Protein AF-A0AAD3D4L4-F1 (afdb_monomer_lite)

InterPro domains:
  IPR024630 Stc1 domain [PF12898] (110-183)
  IPR036280 Multiheme cytochrome superfamily [SSF48695] (35-185)

Foldseek 3Di:
DDDPDQDWDQQQPVRDTDGPVQFDPVLVVVCVVDVDDHGHGPVRVVVVCVVPVPPQPFDQQQPPRDTDGPVQFDPVQVVVCVPDVDHTHGPVRVPPDPPDDPDDPQDWDAAPPPRDIGGPVQFDPVQVVVCVPPVDHGHGPVVVVVLVPDQWDAAQVPRDIDGPVQFDPVQSPDPHHHGPVVVVVVVVVVPPDPVVVPDDPDDDDPDDDDDDDDDDDDDDDDDDDDDDPPPDDDDDDPDPDDDDDDDPDDDDDDDDDDDDDDD

Structure (mmCIF, N/CA/C/O backbone):
data_AF-A0AAD3D4L4-F1
#
_entry.id   AF-A0AAD3D4L4-F1
#
loop_
_atom_site.group_PDB
_atom_site.id
_atom_site.type_symbol
_atom_site.label_atom_id
_atom_site.label_alt_id
_atom_site.label_comp_id
_atom_site.label_asym_id
_atom_site.label_entity_id
_atom_site.label_seq_id
_atom_site.pdbx_PDB_ins_code
_atom_site.Cartn_x
_atom_site.Cartn_y
_atom_site.Cartn_z
_atom_site.occupancy
_atom_site.B_iso_or_equiv
_atom_site.auth_seq_id
_atom_site.auth_comp_id
_atom_site.auth_asym_id
_atom_site.auth_atom_id
_atom_site.pdbx_PDB_model_num
ATOM 1 N N . MET A 1 1 ? 2.675 -23.441 -64.777 1.00 56.84 1 MET A N 1
ATOM 2 C CA . MET A 1 1 ? 2.471 -22.741 -63.488 1.00 56.84 1 MET A CA 1
ATOM 3 C C . MET A 1 1 ? 3.222 -21.415 -63.526 1.00 56.84 1 MET A C 1
ATOM 5 O O . MET A 1 1 ? 4.446 -21.418 -63.475 1.00 56.84 1 MET A O 1
ATOM 9 N N . SER A 1 2 ? 2.519 -20.296 -63.699 1.00 59.28 2 SER A N 1
ATOM 10 C CA . SER A 1 2 ? 3.139 -18.967 -63.805 1.00 59.28 2 SER A CA 1
ATOM 11 C C . SER A 1 2 ? 3.513 -18.452 -62.414 1.00 59.28 2 SER A C 1
ATOM 13 O O . SER A 1 2 ? 2.640 -18.232 -61.578 1.00 59.28 2 SER A O 1
ATOM 15 N N . LYS A 1 3 ? 4.814 -18.288 -62.142 1.00 65.56 3 LYS A N 1
ATOM 16 C CA . LYS A 1 3 ? 5.306 -17.698 -60.888 1.00 65.56 3 LYS A CA 1
ATOM 17 C C . LYS A 1 3 ? 4.889 -16.227 -60.848 1.00 65.56 3 LYS A C 1
ATOM 19 O O . LYS A 1 3 ? 5.357 -15.434 -61.662 1.00 65.56 3 LYS A O 1
ATOM 24 N N . ALA A 1 4 ? 4.003 -15.872 -59.920 1.00 72.62 4 ALA A N 1
ATOM 25 C CA . ALA A 1 4 ? 3.625 -14.486 -59.679 1.00 72.62 4 ALA A CA 1
ATOM 26 C C . ALA A 1 4 ? 4.883 -13.674 -59.335 1.00 72.62 4 ALA A C 1
ATOM 28 O O . ALA A 1 4 ? 5.558 -13.943 -58.342 1.00 72.62 4 ALA A O 1
ATOM 29 N N . GLN A 1 5 ? 5.224 -12.699 -60.177 1.00 70.88 5 GLN A N 1
ATOM 30 C CA . GLN A 1 5 ? 6.334 -11.794 -59.909 1.00 70.88 5 GLN A CA 1
ATOM 31 C C . GLN A 1 5 ? 5.950 -10.877 -58.742 1.00 70.88 5 GLN A C 1
ATOM 33 O O . GLN A 1 5 ? 5.070 -10.020 -58.849 1.00 70.88 5 GLN A O 1
ATOM 38 N N . SER A 1 6 ? 6.596 -11.073 -57.596 1.00 80.69 6 SER A N 1
ATOM 39 C CA . SER A 1 6 ? 6.424 -10.221 -56.422 1.00 80.69 6 SER A CA 1
ATOM 40 C C . SER A 1 6 ? 6.863 -8.790 -56.742 1.00 80.69 6 SER A C 1
ATOM 42 O O . SER A 1 6 ? 8.030 -8.550 -57.045 1.00 80.69 6 SER A O 1
ATOM 44 N N . LYS A 1 7 ? 5.932 -7.829 -56.656 1.00 87.44 7 LYS A N 1
ATOM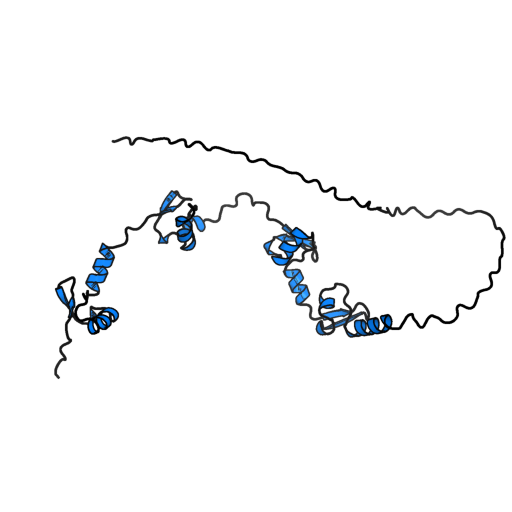 45 C CA . LYS A 1 7 ? 6.209 -6.391 -56.840 1.00 87.44 7 LYS A CA 1
ATOM 46 C C . LYS A 1 7 ? 7.347 -5.941 -55.907 1.00 87.44 7 LYS A C 1
ATOM 48 O O . LYS A 1 7 ? 7.209 -6.085 -54.689 1.00 87.44 7 LYS A O 1
ATOM 53 N N . LYS A 1 8 ? 8.426 -5.396 -56.478 1.00 94.12 8 LYS A N 1
ATOM 54 C CA . LYS A 1 8 ? 9.562 -4.793 -55.757 1.00 94.12 8 LYS A CA 1
ATOM 55 C C . LYS A 1 8 ? 9.285 -3.318 -55.436 1.00 94.12 8 LYS A C 1
ATOM 57 O O . LYS A 1 8 ? 8.442 -2.701 -56.084 1.00 94.12 8 LYS A O 1
ATOM 62 N N . ILE A 1 9 ? 9.950 -2.791 -54.410 1.00 93.25 9 ILE A N 1
ATOM 63 C CA . ILE A 1 9 ? 9.859 -1.394 -53.961 1.00 93.25 9 ILE A CA 1
ATOM 64 C C . ILE A 1 9 ? 11.282 -0.865 -53.755 1.00 93.25 9 ILE A C 1
ATOM 66 O O . ILE A 1 9 ? 12.086 -1.521 -53.090 1.00 93.25 9 ILE A O 1
ATOM 70 N N . THR A 1 10 ? 11.583 0.315 -54.294 1.00 94.94 10 THR A N 1
ATOM 71 C CA . THR A 1 10 ? 12.889 0.969 -54.153 1.00 94.94 10 THR A CA 1
ATOM 72 C C . THR A 1 10 ? 13.018 1.622 -52.776 1.00 94.94 10 THR A C 1
ATOM 74 O O . THR A 1 10 ? 12.173 2.418 -52.369 1.00 94.94 10 THR A O 1
ATOM 77 N N . CYS A 1 11 ? 14.070 1.278 -52.032 1.00 95.75 11 CYS A N 1
ATOM 78 C CA . CYS A 1 11 ? 14.389 1.922 -50.757 1.00 95.75 11 CYS A CA 1
ATOM 79 C C . CYS A 1 11 ? 14.943 3.336 -50.994 1.00 95.75 11 CYS A C 1
ATOM 81 O O . CYS A 1 11 ? 15.913 3.486 -51.729 1.00 95.75 11 CYS A O 1
ATOM 83 N N . SER A 1 12 ? 14.410 4.357 -50.319 1.00 94.94 12 SER A N 1
ATOM 84 C CA . SER A 1 12 ? 14.862 5.747 -50.485 1.00 94.94 12 SER A CA 1
ATOM 85 C C . SER A 1 12 ? 16.268 6.018 -49.940 1.00 94.94 12 SER A C 1
ATOM 87 O O . SER A 1 12 ? 16.918 6.951 -50.393 1.00 94.94 12 SER A O 1
ATOM 89 N N . LEU A 1 13 ? 16.755 5.214 -48.984 1.00 94.62 13 LEU A N 1
ATOM 90 C CA . LEU A 1 13 ? 18.071 5.430 -48.374 1.00 94.62 13 LEU A CA 1
ATOM 91 C C . LEU A 1 13 ? 19.205 4.774 -49.168 1.00 94.62 13 LEU A C 1
ATOM 93 O O . LEU A 1 13 ? 20.197 5.423 -49.469 1.00 94.62 13 LEU A O 1
ATOM 97 N N . CYS A 1 14 ? 19.073 3.487 -49.498 1.00 95.62 14 CYS A N 1
ATOM 98 C CA . CYS A 1 14 ? 20.111 2.750 -50.225 1.00 95.62 14 CYS A CA 1
ATOM 99 C C . CYS A 1 14 ? 19.849 2.630 -51.729 1.00 95.62 14 CYS A C 1
ATOM 101 O O . CYS A 1 14 ? 20.633 1.984 -52.412 1.00 95.62 14 CYS A O 1
ATOM 103 N N . GLN A 1 15 ? 18.745 3.196 -52.230 1.00 95.19 15 GLN A N 1
ATOM 104 C CA . GLN A 1 15 ? 18.373 3.235 -53.652 1.00 95.19 15 GLN A CA 1
ATOM 105 C C . GLN A 1 15 ? 18.320 1.858 -54.341 1.00 95.19 15 GLN A C 1
ATOM 107 O O . GLN A 1 15 ? 18.455 1.754 -55.555 1.00 95.19 15 GLN A O 1
ATOM 112 N N . THR A 1 16 ? 18.102 0.779 -53.579 1.00 96.19 16 THR A N 1
ATOM 113 C CA . THR A 1 16 ? 17.994 -0.587 -54.117 1.00 96.19 16 THR A CA 1
ATOM 114 C C . THR A 1 16 ? 16.557 -1.095 -54.091 1.00 96.19 16 THR A C 1
ATOM 116 O O . THR A 1 16 ? 15.807 -0.837 -53.144 1.00 96.19 16 THR A O 1
ATOM 119 N N . ASP A 1 17 ? 16.186 -1.858 -55.121 1.00 95.62 17 ASP A N 1
ATOM 120 C CA . ASP A 1 17 ? 14.894 -2.537 -55.205 1.00 95.62 17 ASP A CA 1
ATOM 121 C C . ASP A 1 17 ? 14.851 -3.748 -54.280 1.00 95.62 17 ASP A C 1
ATOM 123 O O . ASP A 1 17 ? 15.592 -4.722 -54.445 1.00 95.62 17 ASP A O 1
ATOM 127 N N . LYS A 1 18 ? 13.935 -3.706 -53.317 1.00 95.56 18 LYS A N 1
ATOM 128 C CA . LYS A 1 18 ? 13.767 -4.745 -52.305 1.00 95.56 18 LYS A CA 1
ATOM 129 C C . LYS A 1 18 ? 12.372 -5.369 -52.378 1.00 95.56 18 LYS A C 1
ATOM 131 O O . LYS A 1 18 ? 11.413 -4.720 -52.815 1.00 95.56 18 LYS A O 1
ATOM 136 N N . PRO A 1 19 ? 12.221 -6.648 -51.994 1.00 95.75 19 PRO A N 1
ATOM 137 C CA . PRO A 1 19 ? 10.904 -7.254 -51.852 1.00 95.75 19 PRO A CA 1
ATOM 138 C C . PRO A 1 19 ? 10.112 -6.568 -50.731 1.00 95.75 19 PRO A C 1
ATOM 140 O O . PRO A 1 19 ? 10.675 -6.006 -49.796 1.00 95.75 19 PRO A O 1
ATOM 143 N N . LYS A 1 20 ? 8.777 -6.657 -50.783 1.00 94.25 20 LYS A N 1
ATOM 144 C CA . LYS A 1 20 ? 7.889 -6.092 -49.747 1.00 94.25 20 LYS A CA 1
ATOM 145 C C . LYS A 1 20 ? 8.178 -6.606 -48.331 1.00 94.25 20 LYS A C 1
ATOM 147 O O . LYS A 1 20 ? 7.839 -5.919 -47.378 1.00 94.25 20 LYS A O 1
ATOM 152 N N . SER A 1 21 ? 8.773 -7.790 -48.196 1.00 95.12 21 SER A N 1
ATOM 153 C CA . SER A 1 21 ? 9.195 -8.363 -46.912 1.00 95.12 21 SER A CA 1
ATOM 154 C C . SER A 1 21 ? 10.256 -7.531 -46.194 1.00 95.12 21 SER A C 1
ATOM 156 O O . SER A 1 21 ? 10.338 -7.595 -44.974 1.00 95.12 21 SER A O 1
ATOM 158 N N . ASP A 1 22 ? 11.026 -6.725 -46.927 1.00 96.31 22 ASP A N 1
ATOM 159 C CA . ASP A 1 22 ? 12.138 -5.942 -46.377 1.00 96.31 22 ASP A CA 1
ATOM 160 C C . ASP A 1 22 ? 11.679 -4.581 -45.830 1.00 96.31 22 ASP A C 1
ATOM 162 O O . ASP A 1 22 ? 12.498 -3.742 -45.452 1.00 96.31 22 ASP A O 1
ATOM 166 N N . PHE A 1 23 ? 10.369 -4.339 -45.794 1.00 95.31 23 PHE A N 1
ATOM 167 C CA . PHE A 1 23 ? 9.756 -3.111 -45.306 1.00 95.31 23 PHE A CA 1
ATOM 168 C C . PHE A 1 23 ? 8.731 -3.438 -44.227 1.00 95.31 23 PHE A C 1
ATOM 170 O O . PHE A 1 23 ? 8.002 -4.429 -44.310 1.00 95.31 23 PHE A O 1
ATOM 177 N N . SER A 1 24 ? 8.614 -2.573 -43.219 1.00 95.38 24 SER A N 1
ATOM 178 C CA . SER A 1 24 ? 7.593 -2.778 -42.193 1.00 95.38 24 SER A CA 1
ATOM 179 C C . SER A 1 24 ? 6.187 -2.600 -42.780 1.00 95.38 24 SER A C 1
ATOM 181 O O . SER A 1 24 ? 5.936 -1.723 -43.613 1.00 95.38 24 SER A O 1
ATOM 183 N N . LYS A 1 25 ? 5.222 -3.391 -42.295 1.00 94.25 25 LYS A N 1
ATOM 184 C CA . LYS A 1 25 ? 3.812 -3.286 -42.715 1.00 94.25 25 LYS A CA 1
ATOM 185 C C . LYS A 1 25 ? 3.258 -1.863 -42.544 1.00 94.25 25 LYS A C 1
ATOM 187 O O . LYS A 1 25 ? 2.485 -1.413 -43.383 1.00 94.25 25 LYS A O 1
ATOM 192 N N . ALA A 1 26 ? 3.696 -1.150 -41.502 1.00 92.88 26 ALA A N 1
ATOM 193 C CA . ALA A 1 26 ? 3.311 0.235 -41.227 1.00 92.88 26 ALA A CA 1
ATOM 194 C C . ALA A 1 26 ? 3.847 1.236 -42.267 1.00 92.88 26 ALA A C 1
ATOM 196 O O . ALA A 1 26 ? 3.177 2.215 -42.582 1.00 92.88 26 ALA A O 1
ATOM 197 N N . GLN A 1 27 ? 5.041 1.008 -42.821 1.00 91.81 27 GLN A N 1
ATOM 198 C CA . GLN A 1 27 ? 5.556 1.830 -43.920 1.00 91.81 27 GLN A CA 1
ATOM 199 C C . GLN A 1 27 ? 4.806 1.552 -45.224 1.00 91.81 27 GLN A C 1
ATOM 201 O O . GLN A 1 27 ? 4.466 2.482 -45.950 1.00 91.81 27 GLN A O 1
ATOM 206 N N . LEU A 1 28 ? 4.501 0.278 -45.491 1.00 92.56 28 LEU A N 1
ATOM 207 C CA . LEU A 1 28 ? 3.763 -0.138 -46.685 1.00 92.56 28 LEU A CA 1
ATOM 208 C C . LEU A 1 28 ? 2.303 0.332 -46.691 1.00 92.56 28 LEU A C 1
ATOM 210 O O . LEU A 1 28 ? 1.732 0.518 -47.763 1.00 92.56 28 LEU A O 1
ATOM 214 N N . SER A 1 29 ? 1.674 0.484 -45.521 1.00 89.88 29 SER A N 1
ATOM 215 C CA . SER A 1 29 ? 0.324 1.046 -45.426 1.00 89.88 29 SER A CA 1
ATOM 216 C C . SER A 1 29 ? 0.330 2.556 -45.661 1.00 89.88 29 SER A C 1
ATOM 218 O O . SER A 1 29 ? -0.508 3.056 -46.407 1.00 89.88 29 SER A O 1
ATOM 220 N N . LYS A 1 30 ? 1.311 3.274 -45.098 1.00 87.50 30 LYS A N 1
ATOM 221 C CA . LYS A 1 30 ? 1.454 4.729 -45.264 1.00 87.50 30 LYS A CA 1
ATOM 222 C C . LYS A 1 30 ? 1.775 5.136 -46.702 1.00 87.50 30 LYS A C 1
ATOM 224 O O . LYS A 1 30 ? 1.203 6.104 -47.195 1.00 87.50 30 LYS A O 1
ATOM 229 N N . SER A 1 31 ? 2.608 4.370 -47.404 1.00 85.88 31 SER A N 1
ATOM 230 C CA . SER A 1 31 ? 2.989 4.693 -48.784 1.00 85.88 31 SER A CA 1
ATOM 231 C C . SER A 1 31 ? 1.865 4.575 -49.809 1.00 85.88 31 SER A C 1
ATOM 233 O O . SER A 1 31 ? 1.962 5.153 -50.884 1.00 85.88 31 SER A O 1
ATOM 235 N N . ARG A 1 32 ? 0.781 3.856 -49.494 1.00 81.62 32 ARG A N 1
ATOM 236 C CA . ARG A 1 32 ? -0.413 3.812 -50.354 1.00 81.62 32 ARG A CA 1
ATOM 237 C C . ARG A 1 32 ? -1.270 5.070 -50.256 1.00 81.62 32 ARG A C 1
ATOM 239 O O . ARG A 1 32 ? -2.041 5.326 -51.168 1.00 81.62 32 ARG A O 1
ATOM 246 N N . SER A 1 33 ? -1.169 5.801 -49.147 1.00 79.62 33 SER A N 1
ATOM 247 C CA . SER A 1 33 ? -2.008 6.970 -48.864 1.00 79.62 33 SER A CA 1
ATOM 248 C C . SER A 1 33 ? -1.365 8.281 -49.328 1.00 79.62 33 SER A C 1
ATOM 250 O O . SER A 1 33 ? -2.049 9.275 -49.544 1.00 79.62 33 SER A O 1
ATOM 252 N N . GLN A 1 34 ? -0.037 8.305 -49.477 1.00 72.81 34 GLN A N 1
ATOM 253 C CA . GLN A 1 34 ? 0.722 9.514 -49.788 1.00 72.81 34 GLN A CA 1
ATOM 254 C C . GLN A 1 34 ? 1.679 9.237 -50.951 1.00 72.81 34 GLN A C 1
ATOM 256 O O . GLN A 1 34 ? 2.610 8.447 -50.812 1.00 72.81 34 GLN A O 1
ATOM 261 N N . ASN A 1 35 ? 1.465 9.919 -52.083 1.00 66.06 35 ASN A N 1
ATOM 262 C CA . ASN A 1 35 ? 2.165 9.713 -53.363 1.00 66.06 35 ASN A CA 1
ATOM 263 C C . ASN A 1 35 ? 3.681 9.996 -53.347 1.00 66.06 35 ASN A C 1
ATOM 265 O O . ASN A 1 35 ? 4.303 9.959 -54.403 1.00 66.06 35 ASN A O 1
ATOM 269 N N . ASN A 1 36 ? 4.289 10.316 -52.199 1.00 58.81 36 ASN A N 1
ATOM 270 C CA . ASN A 1 36 ? 5.687 10.748 -52.168 1.00 58.81 36 ASN A CA 1
ATOM 271 C C . ASN A 1 36 ? 6.400 10.531 -50.821 1.00 58.81 36 ASN A C 1
ATOM 273 O O . ASN A 1 36 ? 7.201 11.359 -50.396 1.00 58.81 36 ASN A O 1
ATOM 277 N N . HIS A 1 37 ? 6.087 9.452 -50.096 1.00 71.25 37 HIS A N 1
ATOM 278 C CA . HIS A 1 37 ? 6.759 9.196 -48.820 1.00 71.25 37 HIS A CA 1
ATOM 279 C C . HIS A 1 37 ? 8.058 8.409 -49.015 1.00 71.25 37 HIS A C 1
ATOM 281 O O . HIS A 1 37 ? 8.056 7.327 -49.599 1.00 71.25 37 HIS A O 1
ATOM 287 N N . GLU A 1 38 ? 9.157 8.918 -48.458 1.00 87.19 38 GLU A N 1
ATOM 288 C CA . GLU A 1 38 ? 10.428 8.200 -48.365 1.00 87.19 38 GLU A CA 1
ATOM 289 C C . GLU A 1 38 ? 10.248 6.887 -47.583 1.00 87.19 38 GLU A C 1
ATOM 291 O O . GLU A 1 38 ? 10.062 6.889 -46.361 1.00 87.19 38 GLU A O 1
ATOM 296 N N . ILE A 1 39 ? 10.293 5.748 -48.279 1.00 93.56 39 ILE A N 1
ATOM 297 C CA . ILE A 1 39 ? 10.252 4.422 -47.657 1.00 93.56 39 ILE A CA 1
ATOM 298 C C . ILE A 1 39 ? 11.677 3.884 -47.537 1.00 93.56 39 ILE A C 1
ATOM 300 O O . ILE A 1 39 ? 12.348 3.629 -48.533 1.00 93.56 39 ILE A O 1
ATOM 304 N N . LYS A 1 40 ? 12.113 3.621 -46.307 1.00 95.50 40 LYS A N 1
ATOM 305 C CA . LYS A 1 40 ? 13.419 3.018 -46.002 1.00 95.50 40 LYS A CA 1
ATOM 306 C C . LYS A 1 40 ? 13.238 1.530 -45.694 1.00 95.50 40 LYS A C 1
ATOM 308 O O . LYS A 1 40 ? 12.297 1.182 -44.982 1.00 95.50 40 LYS A O 1
ATOM 313 N N . CYS A 1 41 ? 14.103 0.655 -46.206 1.00 96.25 41 CYS A N 1
ATOM 314 C CA . CYS A 1 41 ? 14.064 -0.771 -45.867 1.00 96.25 41 CYS A CA 1
ATOM 315 C C . CYS A 1 41 ? 14.503 -1.001 -44.413 1.00 96.25 41 CYS A C 1
ATOM 317 O O . CYS A 1 41 ? 15.219 -0.183 -43.833 1.00 96.25 41 CYS A O 1
ATOM 319 N N . MET A 1 42 ? 14.088 -2.121 -43.820 1.00 95.62 42 MET A N 1
ATOM 320 C CA . MET A 1 42 ? 14.366 -2.440 -42.418 1.00 95.62 42 MET A CA 1
ATOM 321 C C . MET A 1 42 ? 15.864 -2.472 -42.111 1.00 95.62 42 MET A C 1
ATOM 323 O O . MET A 1 42 ? 16.268 -1.932 -41.091 1.00 95.62 42 MET A O 1
ATOM 327 N N . ALA A 1 43 ? 16.692 -3.006 -43.017 1.00 95.31 43 ALA A N 1
ATOM 328 C CA . ALA A 1 43 ? 18.148 -3.007 -42.852 1.00 95.31 43 ALA A CA 1
ATOM 329 C C . ALA A 1 43 ? 18.719 -1.581 -42.745 1.00 95.31 43 ALA A C 1
ATOM 331 O O . ALA A 1 43 ? 19.507 -1.284 -41.854 1.00 95.31 43 ALA A O 1
ATOM 332 N N . CYS A 1 44 ? 18.263 -0.666 -43.604 1.00 94.31 44 CYS A N 1
ATOM 333 C CA . CYS A 1 44 ? 18.648 0.741 -43.543 1.00 94.31 44 CYS A CA 1
ATOM 334 C C . CYS A 1 44 ? 18.190 1.422 -42.247 1.00 94.31 44 CYS A C 1
ATOM 336 O O . CYS A 1 44 ? 18.933 2.228 -41.698 1.00 94.31 44 CYS A O 1
ATOM 338 N N . ILE A 1 45 ? 16.992 1.104 -41.748 1.00 91.12 45 ILE A N 1
ATOM 339 C CA . ILE A 1 45 ? 16.492 1.645 -40.475 1.00 91.12 45 ILE A CA 1
ATOM 340 C C . ILE A 1 45 ? 17.335 1.141 -39.304 1.00 91.12 45 ILE A C 1
ATOM 342 O O . ILE A 1 45 ? 17.710 1.948 -38.460 1.00 91.12 45 ILE A O 1
ATOM 346 N N . SER A 1 46 ? 17.661 -0.154 -39.267 1.00 88.50 46 SER A N 1
ATOM 347 C CA . SER A 1 46 ? 18.521 -0.730 -38.229 1.00 88.50 46 SER A CA 1
ATOM 348 C C . SER A 1 46 ? 19.905 -0.084 -38.233 1.00 88.50 46 SER A C 1
ATOM 350 O O . SER A 1 46 ? 20.348 0.401 -37.198 1.00 88.50 46 SER A O 1
ATOM 352 N N . ASN A 1 47 ? 20.528 0.054 -39.408 1.00 86.25 47 ASN A N 1
ATOM 353 C CA . ASN A 1 47 ? 21.835 0.701 -39.527 1.00 86.25 47 ASN A CA 1
ATOM 354 C C . ASN A 1 47 ? 21.784 2.174 -39.085 1.00 86.25 47 ASN A C 1
ATOM 356 O O . ASN A 1 47 ? 22.685 2.644 -38.398 1.00 86.25 47 ASN A O 1
ATOM 360 N N . MET A 1 48 ? 20.711 2.903 -39.423 1.00 82.81 48 MET A N 1
ATOM 361 C CA . MET A 1 48 ? 20.524 4.281 -38.951 1.00 82.81 48 MET A 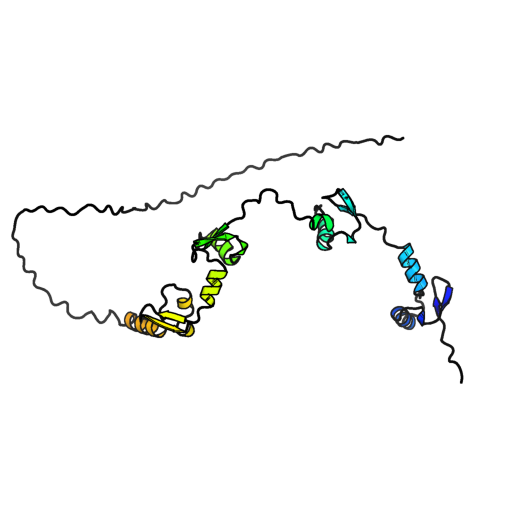CA 1
ATOM 362 C C . MET A 1 48 ? 20.278 4.367 -37.440 1.00 82.81 48 MET A C 1
ATOM 364 O O . MET A 1 48 ? 20.654 5.367 -36.826 1.00 82.81 48 MET A O 1
ATOM 368 N N . ALA A 1 49 ? 19.628 3.367 -36.843 1.00 77.56 49 ALA A N 1
ATOM 369 C CA . ALA A 1 49 ? 19.407 3.295 -35.402 1.00 77.56 49 ALA A CA 1
ATOM 370 C C . ALA A 1 49 ? 20.709 3.006 -34.640 1.00 77.56 49 ALA A C 1
ATOM 372 O O . ALA A 1 49 ? 20.884 3.507 -33.533 1.00 77.56 49 ALA A O 1
ATOM 373 N N . GLU A 1 50 ? 21.636 2.263 -35.245 1.00 70.56 50 GLU A N 1
ATOM 374 C CA . GLU A 1 50 ? 22.970 2.009 -34.693 1.00 70.56 50 GLU A CA 1
ATOM 375 C C . GLU A 1 50 ? 23.878 3.242 -34.799 1.00 70.56 50 GLU A C 1
ATOM 377 O O . GLU A 1 50 ? 24.537 3.601 -33.826 1.00 70.56 50 GLU A O 1
ATOM 382 N N . THR A 1 51 ? 23.860 3.962 -35.927 1.00 62.62 51 THR A N 1
ATOM 383 C CA . THR A 1 51 ? 24.663 5.190 -36.093 1.00 62.62 51 THR A CA 1
ATOM 384 C C . THR A 1 51 ? 24.118 6.382 -35.307 1.00 62.62 51 THR A C 1
ATOM 386 O O . THR A 1 51 ? 24.876 7.275 -34.947 1.00 62.62 51 THR A O 1
ATOM 389 N N . ASN A 1 52 ? 22.811 6.401 -35.025 1.00 59.25 52 ASN A N 1
ATOM 390 C CA . ASN A 1 52 ? 22.176 7.373 -34.131 1.00 59.25 52 ASN A CA 1
ATOM 391 C C . ASN A 1 52 ? 21.882 6.762 -32.762 1.00 59.25 52 ASN A C 1
ATOM 393 O O . ASN A 1 52 ? 20.921 7.178 -32.106 1.00 59.25 52 ASN A O 1
ATOM 397 N N . ALA A 1 53 ? 22.673 5.770 -32.331 1.00 56.31 53 ALA A N 1
ATOM 398 C CA . ALA A 1 53 ? 22.613 5.316 -30.956 1.00 56.31 53 ALA A CA 1
ATOM 399 C C . ALA A 1 53 ? 22.748 6.571 -30.081 1.00 56.31 53 ALA A C 1
ATOM 401 O O . ALA A 1 53 ? 23.760 7.271 -30.187 1.00 56.31 53 ALA A O 1
ATOM 402 N N . PRO A 1 54 ? 21.713 6.930 -29.296 1.00 61.84 54 PRO A N 1
ATOM 403 C CA . PRO A 1 54 ? 21.751 8.145 -28.507 1.00 61.84 54 PRO A CA 1
ATOM 404 C C . PRO A 1 54 ? 23.009 8.059 -27.663 1.00 61.84 54 PRO A C 1
ATOM 406 O O . PRO A 1 54 ? 23.181 7.049 -26.973 1.00 61.84 54 PRO A O 1
ATOM 409 N N . ILE A 1 55 ? 23.883 9.070 -27.782 1.00 66.81 55 ILE A N 1
ATOM 410 C CA . ILE A 1 55 ? 25.105 9.208 -26.983 1.00 66.81 55 ILE A CA 1
ATOM 411 C C . ILE A 1 55 ? 24.722 8.760 -25.583 1.00 66.81 55 ILE A C 1
ATOM 413 O O . ILE A 1 55 ? 23.844 9.379 -24.971 1.00 66.81 55 ILE A O 1
ATOM 417 N N . GLN A 1 56 ? 25.241 7.603 -25.157 1.00 72.81 56 GLN A N 1
ATOM 418 C CA . GLN A 1 56 ? 24.789 6.985 -23.920 1.00 72.81 56 GLN A CA 1
ATOM 419 C C . GLN A 1 56 ? 25.114 7.981 -22.822 1.00 72.81 56 GLN A C 1
ATOM 421 O O . GLN A 1 56 ? 26.278 8.175 -22.483 1.00 72.81 56 GLN A O 1
ATOM 426 N N . THR A 1 57 ? 24.087 8.668 -22.326 1.00 81.31 57 THR A N 1
ATOM 427 C CA . THR A 1 57 ? 24.259 9.644 -21.265 1.00 81.31 57 THR A CA 1
ATOM 428 C C . THR A 1 57 ? 24.622 8.854 -20.028 1.00 81.31 57 THR A C 1
ATOM 430 O O . THR A 1 57 ? 23.789 8.162 -19.433 1.00 81.31 57 THR A O 1
ATOM 433 N N . LEU A 1 58 ? 25.914 8.879 -19.721 1.00 91.81 58 LEU A N 1
ATOM 434 C CA . LEU A 1 58 ? 26.424 8.367 -18.474 1.00 91.81 58 LEU A CA 1
ATOM 435 C C . LEU A 1 58 ? 26.002 9.330 -17.372 1.00 91.81 58 LEU A C 1
ATOM 437 O O . LEU A 1 58 ? 25.987 10.549 -17.544 1.00 91.81 58 LEU A O 1
ATOM 441 N N . ILE A 1 59 ? 25.574 8.750 -16.265 1.00 91.62 59 ILE A N 1
ATOM 442 C CA . ILE A 1 59 ? 25.076 9.467 -15.106 1.00 91.62 59 ILE A CA 1
ATOM 443 C C . ILE A 1 59 ? 25.963 9.052 -13.937 1.00 91.62 59 ILE A C 1
ATOM 445 O O . ILE A 1 59 ? 26.192 7.859 -13.743 1.00 91.62 59 ILE A O 1
ATOM 449 N N . LYS A 1 60 ? 26.468 10.017 -13.167 1.00 94.38 60 LYS A N 1
ATOM 450 C CA . LYS A 1 60 ? 27.327 9.743 -12.014 1.00 94.38 60 LYS A CA 1
ATOM 451 C C . LYS A 1 60 ? 26.489 9.308 -10.813 1.00 94.38 60 LYS A C 1
ATOM 453 O O . LYS A 1 60 ? 25.564 10.004 -10.401 1.00 94.38 60 LYS A O 1
ATOM 458 N N . CYS A 1 61 ? 26.791 8.141 -10.250 1.00 95.50 61 CYS A N 1
ATOM 459 C CA . CYS A 1 61 ? 26.184 7.663 -9.008 1.00 95.50 61 CYS A CA 1
ATOM 460 C C . CYS A 1 61 ? 26.738 8.454 -7.821 1.00 95.50 61 CYS A C 1
ATOM 462 O O . CYS A 1 61 ? 27.952 8.538 -7.668 1.00 95.50 61 CYS A O 1
ATOM 464 N N . THR A 1 62 ? 25.876 8.980 -6.952 1.00 94.69 62 THR A N 1
ATOM 465 C CA . THR A 1 62 ? 26.326 9.767 -5.790 1.00 94.69 62 THR A CA 1
ATOM 466 C C . THR A 1 62 ? 26.941 8.924 -4.679 1.00 94.69 62 THR A C 1
ATOM 468 O O . THR A 1 62 ? 27.727 9.438 -3.898 1.00 94.69 62 THR A O 1
ATOM 471 N N . GLU A 1 63 ? 26.605 7.635 -4.614 1.00 94.81 63 GLU A N 1
ATOM 472 C CA . GLU A 1 63 ? 27.118 6.725 -3.585 1.00 94.81 63 GLU A CA 1
ATOM 473 C C . GLU A 1 63 ? 28.523 6.209 -3.930 1.00 94.81 63 GLU A C 1
ATOM 475 O O . GLU A 1 63 ? 29.453 6.325 -3.144 1.00 94.81 63 GLU A O 1
ATOM 480 N N . CYS A 1 64 ? 28.699 5.641 -5.129 1.00 95.56 64 CYS A N 1
ATOM 481 C CA . CYS A 1 64 ? 29.974 5.043 -5.536 1.00 95.56 64 CYS A CA 1
ATOM 482 C C . CYS A 1 64 ? 30.836 5.949 -6.421 1.00 95.56 64 CYS A C 1
ATOM 484 O O . CYS A 1 64 ? 31.909 5.530 -6.842 1.00 95.56 64 CYS A O 1
ATOM 486 N N . ASN A 1 65 ? 30.369 7.159 -6.745 1.00 94.75 65 ASN A N 1
ATOM 487 C CA . ASN A 1 65 ? 31.053 8.133 -7.604 1.00 94.75 65 ASN A CA 1
ATOM 488 C C . ASN A 1 65 ? 31.440 7.630 -9.006 1.00 94.75 65 ASN A C 1
ATOM 490 O O . ASN A 1 65 ? 32.230 8.277 -9.690 1.00 94.75 65 ASN A O 1
ATOM 494 N N . MET A 1 66 ? 30.857 6.520 -9.461 1.00 95.56 66 MET A N 1
ATOM 495 C CA . MET A 1 66 ? 31.079 5.977 -10.800 1.00 95.56 66 MET A CA 1
ATOM 496 C C . MET A 1 66 ? 30.032 6.480 -11.792 1.00 95.56 66 MET A C 1
ATOM 498 O O . MET A 1 66 ? 28.839 6.509 -11.478 1.00 95.56 66 MET A O 1
ATOM 502 N N . ASP A 1 67 ? 30.473 6.762 -13.013 1.00 94.19 67 ASP A N 1
ATOM 503 C CA . ASP A 1 67 ? 29.604 6.963 -14.167 1.00 94.19 67 ASP A CA 1
ATOM 504 C C . ASP A 1 67 ? 28.978 5.636 -14.608 1.00 94.19 67 ASP A C 1
ATOM 506 O O . ASP A 1 67 ? 29.659 4.627 -14.817 1.00 94.19 67 ASP A O 1
ATOM 510 N N . LYS A 1 68 ? 27.650 5.616 -14.700 1.00 94.56 68 LYS A N 1
ATOM 511 C CA . LYS A 1 68 ? 26.849 4.427 -15.001 1.00 94.56 68 LYS A CA 1
ATOM 512 C C . LYS A 1 68 ? 25.851 4.714 -16.111 1.00 94.56 68 LYS A C 1
ATOM 514 O O . LYS A 1 68 ? 25.487 5.864 -16.368 1.00 94.56 68 LYS A O 1
ATOM 519 N N . LYS A 1 69 ? 25.387 3.660 -16.781 1.00 93.88 69 LYS A N 1
ATOM 520 C CA . LYS A 1 69 ? 24.378 3.802 -17.832 1.00 93.88 69 LYS A CA 1
ATOM 521 C C . LYS A 1 69 ? 23.041 4.143 -17.191 1.00 93.88 69 LYS A C 1
ATOM 523 O O . LYS A 1 69 ? 22.737 3.713 -16.084 1.00 93.88 69 LYS A O 1
ATOM 528 N N . LYS A 1 70 ? 22.176 4.842 -17.926 1.00 92.75 70 LYS A N 1
ATOM 529 C CA . LYS A 1 70 ? 20.803 5.135 -17.484 1.00 92.75 70 LYS A CA 1
ATOM 530 C C . LYS A 1 70 ? 20.017 3.876 -17.067 1.00 92.75 70 LYS A C 1
ATOM 532 O O . LYS A 1 70 ? 19.163 3.965 -16.193 1.00 92.75 70 LYS A O 1
ATOM 537 N N . SER A 1 71 ? 20.307 2.718 -17.667 1.00 92.75 71 SER A N 1
ATOM 538 C CA . SER A 1 71 ? 19.717 1.419 -17.303 1.00 92.75 71 SER A CA 1
ATOM 539 C C . SER A 1 71 ? 20.056 0.959 -15.885 1.00 92.75 71 SER A C 1
ATOM 541 O O . SER A 1 71 ? 19.308 0.172 -15.319 1.00 92.75 71 SER A O 1
ATOM 543 N N . ASP A 1 72 ? 21.146 1.462 -15.307 1.00 95.25 72 ASP A N 1
ATOM 544 C CA . ASP A 1 72 ? 21.606 1.083 -13.973 1.00 95.25 72 ASP A CA 1
ATOM 545 C C . ASP A 1 72 ? 20.864 1.852 -12.869 1.00 95.25 72 ASP A C 1
ATOM 547 O O . ASP A 1 72 ? 21.147 1.651 -11.688 1.00 95.25 72 ASP A O 1
ATOM 551 N N . TYR A 1 73 ? 19.905 2.716 -13.217 1.00 94.12 73 TYR A N 1
ATOM 552 C CA . TYR A 1 73 ? 19.105 3.511 -12.284 1.00 94.12 73 TYR A CA 1
ATOM 553 C C . TYR A 1 73 ? 17.619 3.193 -12.413 1.00 94.12 73 TYR A C 1
ATOM 555 O O . TYR A 1 73 ? 17.104 2.926 -13.502 1.00 94.12 73 TYR A O 1
ATOM 563 N N . SER A 1 74 ? 16.885 3.318 -11.306 1.00 93.50 74 SER A N 1
ATOM 564 C CA . SER A 1 74 ? 15.428 3.212 -11.358 1.00 93.50 74 SER A CA 1
ATOM 565 C C . SER A 1 74 ? 14.821 4.386 -12.138 1.00 93.50 74 SER A C 1
ATOM 567 O O . SER A 1 74 ? 15.261 5.537 -12.035 1.00 93.50 74 SER A O 1
ATOM 569 N N . LYS A 1 75 ? 13.744 4.125 -12.891 1.00 91.62 75 LYS A N 1
ATOM 570 C CA . LYS A 1 75 ? 13.022 5.173 -13.641 1.00 91.62 75 LYS A CA 1
ATOM 571 C C . LYS A 1 75 ? 12.554 6.313 -12.725 1.00 91.62 75 LYS A C 1
ATOM 573 O O . LYS A 1 75 ? 12.615 7.475 -13.122 1.00 91.62 75 LYS A O 1
ATOM 578 N N . SER A 1 76 ? 12.147 5.986 -11.496 1.00 89.88 76 SER A N 1
ATOM 579 C CA . SER A 1 76 ? 11.704 6.955 -10.488 1.00 89.88 76 SER A CA 1
ATOM 580 C C . SER A 1 76 ? 12.817 7.920 -10.066 1.00 89.88 76 SER A C 1
ATOM 582 O O . SER A 1 76 ? 12.561 9.116 -9.944 1.00 89.88 76 SER A O 1
ATOM 584 N N . GLN A 1 77 ? 14.056 7.443 -9.895 1.00 91.69 77 GLN A N 1
ATOM 585 C CA . GLN A 1 77 ? 15.204 8.306 -9.580 1.00 91.69 77 GLN A CA 1
ATOM 586 C C . GLN A 1 77 ? 15.553 9.243 -10.739 1.00 91.69 77 GLN A C 1
ATOM 588 O O . GLN A 1 77 ? 15.763 10.436 -10.530 1.00 91.69 77 GLN A O 1
ATOM 593 N N . LEU A 1 78 ? 15.543 8.725 -11.970 1.00 90.56 78 LEU A N 1
ATOM 594 C CA . LEU A 1 78 ? 15.845 9.502 -13.177 1.00 90.56 78 LEU A CA 1
ATOM 595 C C . LEU A 1 78 ? 14.813 10.601 -13.464 1.00 90.56 78 LEU A C 1
ATOM 597 O O . LEU A 1 78 ? 15.137 11.607 -14.093 1.00 90.56 78 LEU A O 1
ATOM 601 N N . GLY A 1 79 ? 13.562 10.406 -13.037 1.00 87.56 79 GLY A N 1
ATOM 602 C CA . GLY A 1 79 ? 12.526 11.435 -13.120 1.00 87.56 79 GLY A CA 1
ATOM 603 C C . GLY A 1 79 ? 12.758 12.589 -12.141 1.00 87.56 79 GLY A C 1
ATOM 604 O O . GLY A 1 79 ? 12.528 13.743 -12.496 1.00 87.56 79 GLY A O 1
ATOM 605 N N . LYS A 1 80 ? 13.243 12.283 -10.930 1.00 85.25 80 LYS A N 1
ATOM 606 C CA . LYS A 1 80 ? 13.474 13.266 -9.859 1.00 85.25 80 LYS A CA 1
ATOM 607 C C . LYS A 1 80 ? 14.765 14.066 -10.043 1.00 85.25 80 LYS A C 1
ATOM 609 O O . LYS A 1 80 ? 14.774 15.265 -9.775 1.00 85.25 80 LYS A O 1
ATOM 614 N N . SER A 1 81 ? 15.829 13.447 -10.564 1.00 81.94 81 SER A N 1
ATOM 615 C CA . SER A 1 81 ? 17.130 14.118 -10.736 1.00 81.94 81 SER A CA 1
ATOM 616 C C . SER A 1 81 ? 17.070 15.354 -11.635 1.00 81.94 81 SER A C 1
ATOM 618 O O . SER A 1 81 ? 17.822 16.298 -11.424 1.00 81.94 81 SER A O 1
ATOM 620 N N . LYS A 1 82 ? 16.143 15.386 -12.600 1.00 77.44 82 LYS A N 1
ATOM 621 C CA . LYS A 1 82 ? 15.965 16.527 -13.510 1.00 77.44 82 LYS A CA 1
ATOM 622 C C . LYS A 1 82 ? 15.374 17.775 -12.855 1.00 77.44 82 LYS A C 1
ATOM 624 O O . LYS A 1 82 ? 15.487 18.842 -13.445 1.00 77.44 82 LYS A O 1
ATOM 629 N N . LYS A 1 83 ? 14.691 17.646 -11.715 1.00 76.25 83 LYS A N 1
ATOM 630 C CA . LYS A 1 83 ? 13.921 18.752 -11.127 1.00 76.25 83 LYS A CA 1
ATOM 631 C C . LYS A 1 83 ? 14.593 19.387 -9.916 1.00 76.25 83 LYS A C 1
ATOM 633 O O . LYS A 1 83 ? 14.452 20.584 -9.727 1.00 76.25 83 LYS A O 1
ATOM 638 N N . GLU A 1 84 ? 15.299 18.605 -9.102 1.00 69.56 84 GLU A N 1
ATOM 639 C CA . GLU A 1 84 ? 15.591 19.032 -7.724 1.00 69.56 84 GLU A CA 1
ATOM 640 C C . GLU A 1 84 ? 16.996 18.640 -7.232 1.00 69.56 84 GLU A C 1
ATOM 642 O O . GLU A 1 84 ? 17.190 18.451 -6.036 1.00 69.56 84 GLU A O 1
ATOM 647 N N . GLY A 1 85 ? 17.979 18.442 -8.123 1.00 75.25 85 GLY A N 1
ATOM 648 C CA . GLY A 1 85 ? 19.3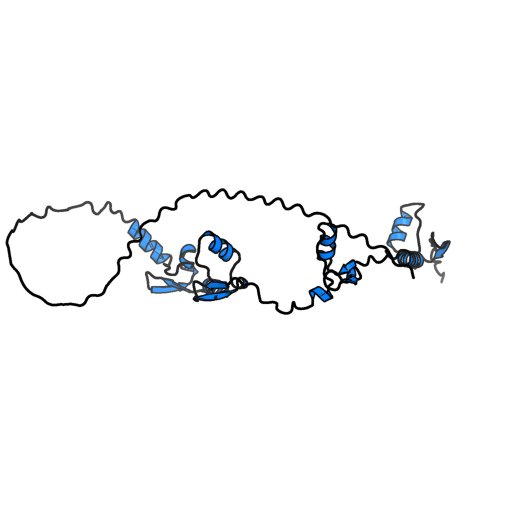70 18.161 -7.713 1.00 75.25 85 GLY A CA 1
ATOM 649 C C . GLY A 1 85 ? 19.530 16.937 -6.797 1.00 75.25 85 GLY A C 1
ATOM 650 O O . GLY A 1 85 ? 20.484 16.848 -6.029 1.00 75.25 85 GLY A O 1
ATOM 651 N N . HIS A 1 86 ? 18.569 16.009 -6.835 1.00 81.94 86 HIS A N 1
ATOM 652 C CA . HIS A 1 86 ? 18.510 14.890 -5.905 1.00 81.94 86 HIS A CA 1
ATOM 653 C C . HIS A 1 86 ? 19.686 13.937 -6.092 1.00 81.94 86 HIS A C 1
ATOM 655 O O . HIS A 1 86 ? 20.049 13.583 -7.217 1.00 81.94 86 HIS A O 1
ATOM 661 N N . GLN A 1 87 ? 20.203 13.445 -4.967 1.00 89.19 87 GLN A N 1
ATOM 662 C CA . GLN A 1 87 ? 21.194 12.381 -4.960 1.00 89.19 87 GLN A CA 1
ATOM 663 C C . GLN A 1 87 ? 20.613 11.111 -5.596 1.00 89.19 87 GLN A C 1
ATOM 665 O O . GLN A 1 87 ? 19.570 10.599 -5.180 1.00 89.19 87 GLN A O 1
ATOM 670 N N . ILE A 1 88 ? 21.287 10.605 -6.626 1.00 93.38 88 ILE A N 1
ATOM 671 C CA . ILE A 1 88 ? 20.881 9.415 -7.373 1.00 93.38 88 ILE A CA 1
ATOM 672 C C . ILE A 1 88 ? 21.880 8.284 -7.156 1.00 93.38 88 ILE A C 1
ATOM 674 O O . ILE A 1 88 ? 23.036 8.333 -7.577 1.00 93.38 88 ILE A O 1
ATOM 678 N N . LYS A 1 89 ? 21.398 7.219 -6.519 1.00 95.44 89 LYS A N 1
ATOM 679 C CA . LYS A 1 89 ? 22.154 5.988 -6.279 1.00 95.44 89 LYS A CA 1
ATOM 680 C C . LYS A 1 89 ? 21.863 4.984 -7.395 1.00 95.44 89 LYS A C 1
ATOM 682 O O . LYS A 1 89 ? 20.705 4.832 -7.781 1.00 95.44 89 LYS A O 1
ATOM 687 N N . CYS A 1 90 ? 22.882 4.305 -7.919 1.00 95.75 90 CYS A N 1
ATOM 688 C CA . CYS A 1 90 ? 22.677 3.221 -8.881 1.00 95.75 90 CYS A CA 1
ATOM 689 C C . CYS A 1 90 ? 22.020 2.012 -8.197 1.00 95.75 90 CYS A C 1
ATOM 691 O O . CYS A 1 90 ? 22.046 1.882 -6.973 1.00 95.75 90 CYS A O 1
ATOM 693 N N . SER A 1 91 ? 21.447 1.110 -8.990 1.00 94.88 91 SER A N 1
ATOM 694 C CA . SER A 1 91 ? 20.679 -0.040 -8.499 1.00 94.88 91 SER A CA 1
ATOM 695 C C . SER A 1 91 ? 21.510 -0.944 -7.585 1.00 94.88 91 SER A C 1
ATOM 697 O O . SER A 1 91 ? 21.007 -1.402 -6.570 1.00 94.88 91 SER A O 1
ATOM 699 N N . LEU A 1 92 ? 22.806 -1.114 -7.869 1.00 94.38 92 LEU A N 1
ATOM 700 C CA . LEU A 1 92 ? 23.714 -1.875 -7.001 1.00 94.38 92 LEU A CA 1
ATOM 701 C C . LEU A 1 92 ? 23.918 -1.207 -5.635 1.00 94.38 92 LEU A C 1
ATOM 703 O O . LEU A 1 92 ? 23.957 -1.887 -4.617 1.00 94.38 92 LEU A O 1
ATOM 707 N N . CYS A 1 93 ? 24.032 0.121 -5.607 1.00 93.62 93 CYS A N 1
ATOM 708 C CA . CYS A 1 93 ? 24.163 0.884 -4.367 1.00 93.62 93 CYS A CA 1
ATOM 709 C C . CYS A 1 93 ? 22.858 0.927 -3.564 1.00 93.62 93 CYS A C 1
ATOM 711 O O . CYS A 1 93 ? 22.916 1.008 -2.348 1.00 93.62 93 CYS A O 1
ATOM 713 N N . LEU A 1 94 ? 21.697 0.854 -4.224 1.00 90.38 94 LEU A N 1
ATOM 714 C CA . LEU A 1 94 ? 20.400 0.710 -3.554 1.00 90.38 94 LEU A CA 1
ATOM 715 C C . LEU A 1 94 ? 20.206 -0.678 -2.939 1.00 90.38 94 LEU A C 1
ATOM 717 O O . LEU A 1 94 ? 19.522 -0.808 -1.931 1.00 90.38 94 LEU A O 1
ATOM 721 N N . SER A 1 95 ? 20.761 -1.712 -3.572 1.00 85.38 95 SER A N 1
ATOM 722 C CA . SER A 1 95 ? 20.650 -3.095 -3.105 1.00 85.38 95 SER A CA 1
ATOM 723 C C . SER A 1 95 ? 21.662 -3.461 -2.028 1.00 85.38 95 SER A C 1
ATOM 725 O O . SER A 1 95 ? 21.532 -4.536 -1.449 1.00 85.38 95 SER A O 1
ATOM 727 N N . LYS A 1 96 ? 22.661 -2.613 -1.749 1.00 82.44 96 LYS A N 1
ATOM 728 C CA . LYS A 1 96 ? 23.490 -2.813 -0.563 1.00 82.44 96 LYS A CA 1
ATOM 729 C C . LYS A 1 96 ? 22.575 -2.653 0.654 1.00 82.44 96 LYS A C 1
ATOM 731 O O . LYS A 1 96 ? 22.020 -1.566 0.811 1.00 82.44 96 LYS A O 1
ATOM 736 N N . PRO A 1 97 ? 22.373 -3.705 1.472 1.00 65.62 97 PRO A N 1
ATOM 737 C CA . PRO A 1 97 ? 21.711 -3.520 2.751 1.00 65.62 97 PRO A CA 1
ATOM 738 C C . PRO A 1 97 ? 22.535 -2.472 3.488 1.00 65.62 97 PRO A C 1
ATOM 740 O O . PRO A 1 97 ? 23.748 -2.642 3.612 1.00 65.62 97 PRO A O 1
ATOM 743 N N . GLU A 1 98 ? 21.908 -1.353 3.855 1.00 60.78 98 GLU A N 1
ATOM 744 C CA . GLU A 1 98 ? 22.540 -0.377 4.736 1.00 60.78 98 GLU A CA 1
ATOM 745 C C . GLU A 1 98 ? 23.012 -1.162 5.956 1.00 60.78 98 GLU A C 1
ATOM 747 O O . GLU A 1 98 ? 22.210 -1.710 6.716 1.00 60.78 98 GLU A O 1
ATOM 752 N N . GLU A 1 99 ? 24.332 -1.316 6.049 1.00 58.41 99 GLU A N 1
ATOM 753 C CA . GLU A 1 99 ? 24.996 -1.864 7.214 1.00 58.41 99 GLU A CA 1
ATOM 754 C C . GLU A 1 99 ? 24.481 -1.043 8.391 1.00 58.41 99 GLU A C 1
ATOM 756 O O . GLU A 1 99 ? 24.473 0.185 8.323 1.00 58.41 99 GLU A O 1
ATOM 761 N N . VAL A 1 100 ? 23.894 -1.733 9.365 1.00 52.62 100 VAL A N 1
ATOM 762 C CA . VAL A 1 100 ? 22.974 -1.184 10.362 1.00 52.62 100 VAL A CA 1
ATOM 763 C C . VAL A 1 100 ? 23.692 -0.133 11.210 1.00 52.62 100 VAL A C 1
ATOM 765 O O . VAL A 1 100 ? 24.221 -0.430 12.275 1.00 52.62 100 VAL A O 1
AT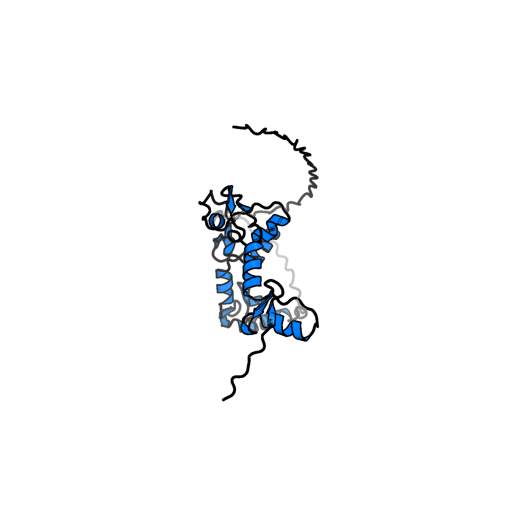OM 768 N N . VAL A 1 101 ? 23.731 1.107 10.723 1.00 53.66 101 VAL A N 1
ATOM 769 C CA . VAL A 1 101 ? 24.105 2.275 11.510 1.00 53.66 101 VAL A CA 1
ATOM 770 C C . VAL A 1 101 ? 22.994 2.440 12.535 1.00 53.66 101 VAL A C 1
ATOM 772 O O . VAL A 1 101 ? 21.833 2.599 12.160 1.00 53.66 101 VAL A O 1
ATOM 775 N N . GLU A 1 102 ? 23.376 2.292 13.802 1.00 55.41 102 GLU A N 1
ATOM 776 C CA . GLU A 1 102 ? 22.637 2.589 15.028 1.00 55.41 102 GLU A CA 1
ATOM 777 C C . GLU A 1 102 ? 21.225 3.143 14.774 1.00 55.41 102 GLU A C 1
ATOM 779 O O . GLU A 1 102 ? 21.016 4.316 14.459 1.00 55.41 102 GLU A O 1
ATOM 784 N N . VAL A 1 103 ? 20.262 2.220 14.817 1.00 51.34 103 VAL A N 1
ATOM 785 C CA . VAL A 1 103 ? 18.863 2.421 14.445 1.00 51.34 103 VAL A CA 1
ATOM 786 C C . VAL A 1 103 ? 18.322 3.645 15.174 1.00 51.34 103 VAL A C 1
ATOM 788 O O . VAL A 1 103 ? 18.128 3.612 16.389 1.00 51.34 103 VAL A O 1
ATOM 791 N N . ALA A 1 104 ? 18.051 4.716 14.420 1.00 57.91 104 ALA A N 1
ATOM 792 C CA . ALA A 1 104 ? 17.275 5.852 14.901 1.00 57.91 104 ALA A CA 1
ATOM 793 C C . ALA A 1 104 ? 16.078 5.321 15.705 1.00 57.91 104 ALA A C 1
ATOM 795 O O . ALA A 1 104 ? 15.422 4.396 15.216 1.00 57.91 104 ALA A O 1
ATOM 796 N N . PRO A 1 105 ? 15.798 5.857 16.908 1.00 62.41 105 PRO A N 1
ATOM 797 C CA . PRO A 1 105 ? 14.893 5.243 17.870 1.00 62.41 105 PRO A CA 1
ATOM 798 C C . PRO A 1 105 ? 13.575 4.903 17.185 1.00 62.41 105 PRO A C 1
ATOM 800 O O . PRO A 1 105 ? 12.775 5.781 16.843 1.00 62.41 105 PRO A O 1
ATOM 803 N N . THR A 1 106 ? 13.373 3.612 16.916 1.00 75.12 106 THR A N 1
ATOM 804 C CA . THR A 1 106 ? 12.141 3.132 16.309 1.00 75.12 106 THR A CA 1
ATOM 805 C C . THR A 1 106 ? 11.036 3.481 17.275 1.00 75.12 106 THR A C 1
ATOM 807 O O . THR A 1 106 ? 10.992 2.943 18.375 1.00 75.12 106 THR A O 1
ATOM 810 N N . THR A 1 107 ? 10.170 4.413 16.883 1.00 89.06 107 THR A N 1
ATOM 811 C CA . THR A 1 107 ? 9.052 4.830 17.722 1.00 89.06 107 THR A CA 1
ATOM 812 C C . THR A 1 107 ? 8.194 3.603 18.019 1.00 89.06 107 THR A C 1
ATOM 814 O O . THR A 1 107 ? 7.566 3.038 17.112 1.00 89.06 107 THR A O 1
ATOM 817 N N . THR A 1 108 ? 8.219 3.168 19.273 1.00 94.56 108 THR A N 1
ATOM 818 C CA . THR A 1 108 ? 7.392 2.085 19.790 1.00 94.56 108 THR A CA 1
ATOM 819 C C . THR A 1 108 ? 6.171 2.662 20.490 1.00 94.56 108 THR A C 1
ATOM 821 O O . THR A 1 108 ? 6.149 3.823 20.898 1.00 94.56 108 THR A O 1
ATOM 824 N N . PHE A 1 109 ? 5.126 1.852 20.583 1.00 95.06 109 PHE A N 1
ATOM 825 C CA . PHE A 1 109 ? 3.906 2.194 21.298 1.00 95.06 109 PHE A CA 1
ATOM 826 C C . PHE A 1 109 ? 3.473 0.990 22.130 1.00 95.06 109 PHE A C 1
ATOM 828 O O . PHE A 1 109 ? 3.740 -0.144 21.741 1.00 95.06 109 PHE A O 1
ATOM 835 N N . GLN A 1 110 ? 2.814 1.224 23.263 1.00 97.12 110 GLN A N 1
ATOM 836 C CA . GLN A 1 110 ? 2.238 0.159 24.081 1.00 97.12 110 GLN A CA 1
ATOM 837 C C . GLN A 1 110 ? 0.780 -0.076 23.673 1.00 97.12 110 GLN A C 1
ATOM 839 O O . GLN A 1 110 ? -0.000 0.869 23.555 1.00 97.12 110 GLN A O 1
ATOM 844 N N . CYS A 1 111 ? 0.410 -1.329 23.405 1.00 97.62 111 CYS A N 1
ATOM 845 C CA . CYS A 1 111 ? -0.973 -1.708 23.119 1.00 97.62 111 CYS A CA 1
ATOM 846 C C . CYS A 1 111 ? -1.816 -1.638 24.398 1.00 97.62 111 CYS A C 1
ATOM 848 O O . CYS A 1 111 ? -1.447 -2.232 25.401 1.00 97.62 111 CYS A O 1
ATOM 850 N N . SER A 1 112 ? -2.977 -0.985 24.365 1.00 95.81 112 SER A N 1
ATOM 851 C CA . SER A 1 112 ? -3.862 -0.880 25.533 1.00 95.81 112 SER A CA 1
ATOM 852 C C . SER A 1 112 ? -4.661 -2.149 25.852 1.00 95.81 112 SER A C 1
ATOM 854 O O . SER A 1 112 ? -5.321 -2.196 26.886 1.00 95.81 112 SER A O 1
ATOM 856 N N . GLU A 1 113 ? -4.632 -3.159 24.976 1.00 95.12 113 GLU A N 1
ATOM 857 C CA . GLU A 1 113 ? -5.347 -4.427 25.176 1.00 95.12 113 GLU A CA 1
ATOM 858 C C . GLU A 1 113 ? -4.417 -5.531 25.694 1.00 95.12 113 GLU A C 1
ATOM 860 O O . GLU A 1 113 ? -4.678 -6.101 26.744 1.00 95.12 113 GLU A O 1
ATOM 865 N N . CYS A 1 114 ? -3.310 -5.805 24.994 1.00 96.44 114 CYS A N 1
ATOM 866 C CA . CYS A 1 114 ? -2.350 -6.840 25.399 1.00 96.44 114 CYS A CA 1
ATOM 867 C C . CYS A 1 114 ? -1.163 -6.314 26.219 1.00 96.44 114 CYS A C 1
ATOM 869 O O . CYS A 1 114 ? -0.322 -7.103 26.632 1.00 96.44 114 CYS A O 1
ATOM 871 N N . LEU A 1 115 ? -1.053 -4.995 26.424 1.00 96.44 115 LEU A N 1
ATOM 872 C CA . LEU A 1 115 ? 0.034 -4.324 27.158 1.00 96.44 115 LEU A CA 1
ATOM 873 C C . LEU A 1 115 ? 1.445 -4.498 26.571 1.00 96.44 115 LEU A C 1
ATOM 875 O O . LEU A 1 115 ? 2.408 -3.968 27.128 1.00 96.44 115 LEU A O 1
ATOM 879 N N . GLU A 1 116 ? 1.580 -5.153 25.418 1.00 97.25 116 GLU A N 1
ATOM 880 C CA . GLU A 1 116 ? 2.856 -5.318 24.725 1.00 97.25 116 GLU A CA 1
ATOM 881 C C . GLU A 1 116 ? 3.311 -4.019 24.043 1.00 97.25 116 GLU A C 1
ATOM 883 O O . GLU A 1 116 ? 2.519 -3.306 23.414 1.00 97.25 116 GLU A O 1
ATOM 888 N N . VAL A 1 117 ? 4.616 -3.742 24.118 1.00 95.94 117 VAL A N 1
ATOM 889 C CA . VAL A 1 117 ? 5.271 -2.657 23.379 1.00 95.94 117 VAL A CA 1
ATOM 890 C C . VAL A 1 117 ? 5.614 -3.151 21.978 1.00 95.94 117 VAL A C 1
ATOM 892 O O . VAL A 1 117 ? 6.423 -4.061 21.808 1.00 95.94 117 VAL A O 1
ATOM 895 N N . LYS A 1 118 ? 5.006 -2.550 20.956 1.00 96.44 118 LYS A N 1
ATOM 896 C CA . LYS A 1 118 ? 5.169 -2.952 19.557 1.00 96.44 118 LYS A CA 1
ATOM 897 C C . LYS A 1 118 ? 5.672 -1.803 18.688 1.00 96.44 118 LYS A C 1
ATOM 899 O O . LYS A 1 118 ? 5.591 -0.623 19.035 1.00 96.44 118 LYS A O 1
ATOM 904 N N . SER A 1 119 ? 6.205 -2.156 17.519 1.00 95.44 119 SER A N 1
ATOM 905 C CA . SER A 1 119 ? 6.650 -1.172 16.531 1.00 95.44 119 SER A CA 1
ATOM 906 C C . SER A 1 119 ? 5.462 -0.450 15.889 1.00 95.44 119 SER A C 1
ATOM 908 O O . SER A 1 119 ? 4.370 -1.003 15.777 1.00 95.44 119 SER A O 1
ATOM 910 N N . LYS A 1 120 ? 5.688 0.757 15.357 1.00 95.56 120 LYS A N 1
ATOM 911 C CA . LYS A 1 120 ? 4.691 1.518 14.581 1.00 95.56 120 LYS A CA 1
ATOM 912 C C . LYS A 1 120 ? 3.987 0.703 13.476 1.00 95.56 120 LYS A C 1
ATOM 914 O O . LYS A 1 120 ? 2.863 1.035 13.113 1.00 95.56 120 LYS A O 1
ATOM 919 N N . LYS A 1 121 ? 4.636 -0.323 12.909 1.00 95.62 121 LYS A N 1
ATOM 920 C CA . LYS A 1 121 ? 4.069 -1.153 11.828 1.00 95.62 121 LYS A CA 1
ATOM 921 C C . LYS A 1 121 ? 2.921 -2.052 12.300 1.00 95.62 121 LYS A C 1
ATOM 923 O O . LYS A 1 121 ? 2.095 -2.426 11.481 1.00 95.62 121 LYS A O 1
ATOM 928 N N . GLU A 1 122 ? 2.850 -2.331 13.599 1.00 97.19 122 GLU A N 1
ATOM 929 C CA . GLU A 1 122 ? 1.838 -3.190 14.228 1.00 97.19 122 GLU A CA 1
ATOM 930 C C . GLU A 1 122 ? 0.538 -2.442 14.574 1.00 97.19 122 GLU A C 1
ATOM 932 O O . GLU A 1 122 ? -0.368 -3.008 15.185 1.00 97.19 122 GLU A O 1
ATOM 937 N N . TYR A 1 123 ? 0.432 -1.158 14.218 1.00 97.12 123 TYR A N 1
ATOM 938 C CA . TYR A 1 123 ? -0.724 -0.312 14.512 1.00 97.12 123 TYR A CA 1
ATOM 939 C C . TYR A 1 123 ? -1.294 0.298 13.235 1.00 97.12 123 TYR A C 1
ATOM 941 O O . TYR A 1 123 ? -0.566 0.657 12.304 1.00 97.12 123 TYR A O 1
ATOM 949 N N . SER A 1 124 ? -2.611 0.504 13.216 1.00 96.44 124 SER A N 1
ATOM 950 C CA . SER A 1 124 ? -3.250 1.215 12.111 1.00 96.44 124 SER A CA 1
ATOM 951 C C . SER A 1 124 ? -2.780 2.670 12.060 1.00 96.44 124 SER A C 1
ATOM 953 O O . SER A 1 124 ? -2.712 3.364 13.080 1.00 96.44 124 SER A O 1
ATOM 955 N N . ARG A 1 125 ? -2.529 3.182 10.848 1.00 95.75 125 ARG A N 1
ATOM 956 C CA . ARG A 1 125 ? -2.165 4.594 10.630 1.00 95.75 125 ARG A CA 1
ATOM 957 C C . ARG A 1 125 ? -3.186 5.549 11.250 1.00 95.75 125 ARG A C 1
ATOM 959 O O . ARG A 1 125 ? -2.794 6.579 11.787 1.00 95.75 125 ARG A O 1
ATOM 966 N N . SER A 1 126 ? -4.470 5.197 11.216 1.00 94.75 126 SER A N 1
ATOM 967 C CA . SER A 1 126 ? -5.544 6.015 11.786 1.00 94.75 126 SER A CA 1
ATOM 968 C C . SER A 1 126 ? -5.466 6.091 13.312 1.00 94.75 126 SER A C 1
ATOM 970 O O . SER A 1 126 ? -5.643 7.171 13.869 1.00 94.75 126 SER A O 1
ATOM 972 N N . GLN A 1 127 ? -5.146 4.983 13.992 1.00 94.81 127 GLN A N 1
ATOM 973 C CA . GLN A 1 127 ? -4.955 4.966 15.449 1.00 94.81 127 GLN A CA 1
ATOM 974 C C . GLN A 1 127 ? -3.748 5.817 15.855 1.00 94.81 127 GLN A C 1
ATOM 976 O O . GLN A 1 127 ? -3.852 6.641 16.757 1.00 94.81 127 GLN A O 1
ATOM 981 N N . LEU A 1 128 ? -2.632 5.679 15.133 1.00 95.56 128 LEU A N 1
ATOM 982 C CA . LEU A 1 128 ? -1.407 6.443 15.387 1.00 95.56 128 LEU A CA 1
ATOM 983 C C . LEU A 1 128 ? -1.580 7.950 15.159 1.00 95.56 128 LEU A C 1
ATOM 985 O O . LEU A 1 128 ? -0.965 8.761 15.846 1.00 95.56 128 LEU A O 1
ATOM 989 N N . SER A 1 129 ? -2.394 8.346 14.180 1.00 93.75 129 SER A N 1
ATOM 990 C CA . SER A 1 129 ? -2.709 9.759 13.945 1.00 93.75 129 SER A CA 1
ATOM 991 C C . SER A 1 129 ? -3.576 10.354 15.055 1.00 93.75 129 SER A C 1
ATOM 993 O O . SER A 1 129 ? -3.400 11.524 15.386 1.00 93.75 129 SER A O 1
ATOM 995 N N . LYS A 1 130 ? -4.494 9.566 15.632 1.00 93.19 130 LYS A N 1
ATOM 996 C CA . LYS A 1 130 ? -5.351 9.992 16.749 1.00 93.19 130 LYS A CA 1
ATOM 997 C C . LYS A 1 130 ? -4.584 10.058 18.070 1.00 93.19 130 LYS A C 1
ATOM 999 O O . LYS A 1 130 ? -4.709 11.045 18.787 1.00 93.19 130 LYS A O 1
ATOM 1004 N N . SER A 1 131 ? -3.727 9.074 18.357 1.00 92.75 131 SER A N 1
ATOM 1005 C CA . SER A 1 131 ? -2.961 9.044 19.612 1.00 92.75 131 SER A CA 1
ATOM 1006 C C . SER A 1 131 ? -2.046 10.252 19.781 1.00 92.75 131 SER A C 1
ATOM 1008 O O . SER A 1 131 ? -1.926 10.775 20.881 1.00 92.75 131 SER A O 1
ATOM 1010 N N . LYS A 1 132 ? -1.472 10.758 18.683 1.00 89.00 132 LYS A N 1
ATOM 1011 C CA . LYS A 1 132 ? -0.651 11.978 18.691 1.00 89.00 132 LYS A CA 1
ATOM 1012 C C . LYS A 1 132 ? -1.416 13.256 19.036 1.00 89.00 132 LYS A C 1
ATOM 1014 O O . LYS A 1 132 ? -0.782 14.225 19.432 1.00 89.00 132 LYS A O 1
ATOM 1019 N N . LYS A 1 133 ? -2.731 13.294 18.804 1.00 90.25 133 LYS A N 1
ATOM 1020 C CA . LYS A 1 133 ? -3.557 14.488 19.031 1.00 90.25 133 LYS A CA 1
ATOM 1021 C C . LYS A 1 133 ? -4.223 14.477 20.401 1.00 90.25 133 LYS A C 1
ATOM 1023 O O . LYS A 1 133 ? -4.308 15.519 21.031 1.00 90.25 133 LYS A O 1
ATOM 1028 N N . GLU A 1 134 ? -4.699 13.311 20.830 1.00 85.88 134 GLU A N 1
ATOM 1029 C CA . GLU A 1 134 ? -5.657 13.193 21.938 1.00 85.88 134 GLU A CA 1
ATOM 1030 C C . GLU A 1 134 ? -5.178 12.254 23.061 1.00 85.88 134 GLU A C 1
ATOM 1032 O O . GLU A 1 134 ? -5.970 11.892 23.921 1.00 85.88 134 GLU A O 1
ATOM 1037 N N . ASN A 1 135 ? -3.910 11.807 23.059 1.00 85.88 135 ASN A N 1
ATOM 1038 C CA . ASN A 1 135 ? -3.395 10.780 23.989 1.00 85.88 135 ASN A CA 1
ATOM 1039 C C . ASN A 1 135 ? -4.294 9.528 24.067 1.00 85.88 135 ASN A C 1
ATOM 1041 O O . ASN A 1 135 ? -4.375 8.846 25.086 1.00 85.88 135 ASN A O 1
ATOM 1045 N N . HIS A 1 136 ? -4.987 9.221 22.969 1.00 89.00 136 HIS A N 1
ATOM 1046 C CA . HIS A 1 136 ? -5.955 8.137 22.929 1.00 89.00 136 HIS A CA 1
ATOM 1047 C C . HIS A 1 136 ? -5.256 6.779 23.051 1.00 89.00 136 HIS A C 1
ATOM 1049 O O . HIS A 1 136 ? -4.265 6.517 22.362 1.00 89.00 136 HIS A O 1
ATOM 1055 N N . ALA A 1 137 ? -5.818 5.887 23.868 1.00 93.88 137 ALA A N 1
ATOM 1056 C CA . ALA A 1 137 ? -5.368 4.505 23.978 1.00 93.88 137 ALA A CA 1
ATOM 1057 C C . ALA A 1 137 ? -5.428 3.807 22.604 1.00 93.88 137 ALA A C 1
ATOM 1059 O O . ALA A 1 137 ? -6.449 3.872 21.912 1.00 93.88 137 ALA A O 1
ATOM 1060 N N . ILE A 1 138 ? -4.344 3.143 22.189 1.00 96.00 138 ILE A N 1
ATOM 1061 C CA . ILE A 1 138 ? -4.268 2.446 20.896 1.00 96.00 138 ILE A CA 1
ATOM 1062 C C . ILE A 1 138 ? -4.150 0.938 21.080 1.00 96.00 138 ILE A C 1
ATOM 1064 O O . ILE A 1 138 ? -3.451 0.460 21.967 1.00 96.00 138 ILE A O 1
ATOM 1068 N N . LYS A 1 139 ? -4.797 0.182 20.192 1.00 97.12 139 LYS A N 1
ATOM 1069 C CA . LYS A 1 139 ? -4.741 -1.285 20.160 1.00 97.12 139 LYS A CA 1
ATOM 1070 C C . LYS A 1 139 ? -3.941 -1.735 18.943 1.00 97.12 139 LYS A C 1
ATOM 1072 O O . LYS A 1 139 ? -4.107 -1.145 17.878 1.00 97.12 139 LYS A O 1
ATOM 1077 N N . CYS A 1 140 ? -3.089 -2.747 19.073 1.00 97.62 140 CYS A N 1
ATOM 1078 C CA . CYS A 1 140 ? -2.363 -3.292 17.926 1.00 97.62 140 CYS A CA 1
ATOM 1079 C C . CYS A 1 140 ? -3.314 -4.007 16.958 1.00 97.62 140 CYS A C 1
ATOM 1081 O O . CYS A 1 140 ? -4.416 -4.411 17.333 1.00 97.62 140 CYS A O 1
ATOM 1083 N N . MET A 1 141 ? -2.891 -4.156 15.702 1.00 97.00 141 MET A N 1
ATOM 1084 C CA . MET A 1 141 ? -3.724 -4.723 14.641 1.00 97.00 141 MET A CA 1
ATOM 1085 C C . MET A 1 141 ? -4.190 -6.145 14.959 1.00 97.00 141 MET A C 1
ATOM 1087 O O . MET A 1 141 ? -5.339 -6.452 14.671 1.00 97.00 141 MET A O 1
ATOM 1091 N N . SER A 1 142 ? -3.359 -6.972 15.605 1.00 96.19 142 SER A N 1
ATOM 1092 C CA . SER A 1 142 ? -3.764 -8.313 16.052 1.00 96.19 142 SER A CA 1
ATOM 1093 C C . SER A 1 142 ? -4.933 -8.259 17.037 1.00 96.19 142 SER A C 1
ATOM 1095 O O . SER A 1 142 ? -5.975 -8.826 16.751 1.00 96.19 142 SER A O 1
ATOM 1097 N N . CYS A 1 143 ? -4.834 -7.475 18.118 1.00 95.12 143 CYS A N 1
ATOM 1098 C CA . CYS A 1 143 ? -5.921 -7.336 19.092 1.00 95.12 143 CYS A CA 1
ATOM 1099 C C . CYS A 1 143 ? -7.200 -6.744 18.481 1.00 95.12 143 CYS A C 1
ATOM 1101 O O . CYS A 1 143 ? -8.296 -7.041 18.945 1.00 95.12 143 CYS A O 1
ATOM 1103 N N . VAL A 1 144 ? -7.081 -5.884 17.462 1.00 93.25 144 VAL A N 1
ATOM 1104 C CA . VAL A 1 144 ? -8.249 -5.389 16.719 1.00 93.25 144 VAL A CA 1
ATOM 1105 C C . VAL A 1 144 ? -8.870 -6.511 15.888 1.00 93.25 144 VAL A C 1
ATOM 1107 O O . VAL A 1 144 ? -10.084 -6.669 15.925 1.00 93.25 144 VAL A O 1
ATOM 1110 N N . SER A 1 145 ? -8.067 -7.300 15.172 1.00 91.69 145 SER A N 1
ATOM 1111 C CA . SER A 1 145 ? -8.554 -8.456 14.413 1.00 91.69 145 SER A CA 1
ATOM 1112 C C . SER A 1 145 ? -9.208 -9.496 15.319 1.00 91.69 145 SER A C 1
ATOM 1114 O O . SER A 1 145 ? -10.300 -9.949 15.005 1.00 91.69 145 SER A O 1
ATOM 1116 N N . ASP A 1 146 ? -8.601 -9.807 16.465 1.00 89.44 146 ASP A N 1
ATOM 1117 C CA . ASP A 1 146 ? -9.148 -10.752 17.444 1.00 89.44 146 ASP A CA 1
ATOM 1118 C C . ASP A 1 146 ? -10.487 -10.265 18.003 1.00 89.44 146 ASP A C 1
ATOM 1120 O O . ASP A 1 146 ? -11.380 -11.068 18.250 1.00 89.44 146 ASP A O 1
ATOM 1124 N N . LEU A 1 147 ? -10.655 -8.948 18.179 1.00 84.75 147 LEU A N 1
ATOM 1125 C CA . LEU A 1 147 ? -11.927 -8.355 18.592 1.00 84.75 147 LEU A CA 1
ATOM 1126 C C . LEU A 1 147 ? -12.994 -8.479 17.496 1.00 84.75 147 LEU A C 1
ATOM 1128 O O . LEU A 1 147 ? -14.142 -8.779 17.802 1.00 84.75 147 LEU A O 1
ATOM 1132 N N . MET A 1 148 ? -12.616 -8.266 16.234 1.00 82.62 148 MET A N 1
ATOM 1133 C CA . MET A 1 148 ? -13.526 -8.355 15.083 1.00 82.62 148 MET A CA 1
ATOM 1134 C C . MET A 1 148 ? -13.860 -9.800 14.696 1.00 82.62 148 MET A C 1
ATOM 1136 O O . MET A 1 148 ? -14.883 -10.038 14.064 1.00 82.62 148 MET A O 1
ATOM 1140 N N . ALA A 1 149 ? -13.007 -10.758 15.058 1.00 86.44 149 ALA A N 1
ATOM 1141 C CA . ALA A 1 149 ? -13.211 -12.180 14.805 1.00 86.44 149 ALA A CA 1
ATOM 1142 C C . ALA A 1 149 ? -14.132 -12.853 15.838 1.00 86.44 149 ALA A C 1
ATOM 1144 O O . ALA A 1 149 ? -14.465 -14.026 15.672 1.00 86.44 149 ALA A O 1
ATOM 1145 N N . ARG A 1 150 ? -14.541 -12.149 16.904 1.00 85.38 150 ARG A N 1
ATOM 1146 C CA . ARG A 1 150 ? -15.491 -12.688 17.883 1.00 85.38 150 ARG A CA 1
ATOM 1147 C C . ARG A 1 150 ? -16.856 -12.855 17.225 1.00 85.38 150 ARG A C 1
ATOM 1149 O O . ARG A 1 150 ? -17.455 -11.878 16.787 1.00 85.38 150 ARG A O 1
ATOM 1156 N N . THR A 1 151 ? -17.347 -14.087 17.190 1.00 91.88 151 THR A N 1
ATOM 1157 C CA . THR A 1 151 ? -18.719 -14.406 16.772 1.00 91.88 151 THR A CA 1
ATOM 1158 C C . THR A 1 151 ? -19.701 -14.323 17.935 1.00 91.88 151 THR A C 1
ATOM 1160 O O . THR A 1 151 ? -20.894 -14.176 17.716 1.00 91.88 151 THR A O 1
ATOM 1163 N N . GLU A 1 152 ? -19.205 -14.374 19.173 1.00 94.62 152 GLU A N 1
ATOM 1164 C CA . GLU A 1 152 ? -20.019 -14.418 20.385 1.00 94.62 152 GLU A CA 1
ATOM 1165 C C . GLU A 1 152 ? -19.533 -13.406 21.432 1.00 94.62 152 GLU A C 1
ATOM 1167 O O . GLU A 1 152 ? -18.341 -13.090 21.526 1.00 94.62 152 GLU A O 1
ATOM 1172 N N . MET A 1 153 ? -20.468 -12.893 22.232 1.00 93.19 153 MET A N 1
ATOM 1173 C CA . MET A 1 153 ? -20.233 -11.948 23.322 1.00 93.19 153 MET A CA 1
ATOM 1174 C C . MET A 1 153 ? -21.160 -12.241 24.507 1.00 93.19 153 MET A C 1
ATOM 1176 O O . MET A 1 153 ? -22.308 -12.641 24.331 1.00 93.19 153 MET A O 1
ATOM 1180 N N . GLU A 1 154 ? -20.680 -12.018 25.728 1.00 96.56 154 GLU A N 1
ATOM 1181 C CA . GLU A 1 154 ? -21.484 -12.150 26.946 1.00 96.56 154 GLU A CA 1
ATOM 1182 C C . GLU A 1 154 ? -22.238 -10.848 27.240 1.00 96.56 154 GLU A C 1
ATOM 1184 O O . GLU A 1 154 ? -21.656 -9.761 27.262 1.00 96.56 154 GLU A O 1
ATOM 1189 N N . CYS A 1 155 ? -23.550 -10.948 27.445 1.00 97.56 155 CYS A N 1
ATOM 1190 C CA . CYS A 1 155 ? -24.379 -9.817 27.844 1.00 97.56 155 CYS A CA 1
ATOM 1191 C C . CYS A 1 155 ? -24.223 -9.550 29.343 1.00 97.56 155 CYS A C 1
ATOM 1193 O O . CYS A 1 155 ? -24.600 -10.393 30.146 1.00 97.56 155 CYS A O 1
ATOM 1195 N N . GLN A 1 156 ? -23.796 -8.350 29.733 1.00 97.44 156 GLN A N 1
ATOM 1196 C CA . GLN A 1 156 ? -23.578 -8.003 31.146 1.00 97.44 156 GLN A CA 1
ATOM 1197 C C . GLN A 1 156 ? -24.856 -8.023 32.007 1.00 97.44 156 GLN A C 1
ATOM 1199 O O . GLN A 1 156 ? -24.785 -8.147 33.225 1.00 97.44 156 GLN A O 1
ATOM 1204 N N . VAL A 1 157 ? -26.034 -7.860 31.398 1.00 96.75 157 VAL A N 1
ATOM 1205 C CA . VAL A 1 157 ? -27.305 -7.786 32.141 1.00 96.75 157 VAL A CA 1
ATOM 1206 C C . VAL A 1 157 ? -27.872 -9.174 32.431 1.00 96.75 157 VAL A C 1
ATOM 1208 O O . VAL A 1 157 ? -28.388 -9.408 33.518 1.00 96.75 157 VAL A O 1
ATOM 1211 N N . CYS A 1 158 ? -27.805 -10.095 31.465 1.00 97.25 158 CYS A N 1
ATOM 1212 C CA . CYS A 1 158 ? -28.358 -11.445 31.621 1.00 97.25 158 CYS A CA 1
ATOM 1213 C C . CYS A 1 158 ? -27.296 -12.538 31.797 1.00 97.25 158 CYS A C 1
ATOM 1215 O O . CYS A 1 158 ? -27.671 -13.681 32.025 1.00 97.25 158 CYS A O 1
ATOM 1217 N N . ASN A 1 159 ? -26.005 -12.202 31.695 1.00 96.81 159 ASN A N 1
ATOM 1218 C CA . ASN A 1 159 ? -24.855 -13.116 31.758 1.00 96.81 159 ASN A CA 1
ATOM 1219 C C . ASN A 1 159 ? -24.964 -14.314 30.797 1.00 96.81 159 ASN A C 1
ATOM 1221 O O . ASN A 1 159 ? -24.466 -15.403 31.065 1.00 96.81 159 ASN A O 1
ATOM 1225 N N . GLU A 1 160 ? -25.648 -14.119 29.666 1.00 97.44 160 GLU A N 1
ATOM 1226 C CA . GLU A 1 160 ? -25.742 -15.117 28.600 1.00 97.44 160 GLU A CA 1
ATOM 1227 C C . GLU A 1 160 ? -24.760 -14.756 27.485 1.00 97.44 160 GLU A C 1
ATOM 1229 O O . GLU A 1 160 ? -24.729 -13.608 27.023 1.00 97.44 160 GLU A O 1
ATOM 1234 N N . THR A 1 161 ? -24.001 -15.746 27.015 1.00 96.62 161 THR A N 1
ATOM 1235 C CA . THR A 1 161 ? -23.236 -15.659 25.769 1.00 96.62 161 THR A CA 1
ATOM 1236 C C . THR A 1 161 ? -24.197 -15.713 24.586 1.00 96.62 161 THR A C 1
ATOM 1238 O O . THR A 1 161 ? -25.001 -16.638 24.472 1.00 96.62 161 THR A O 1
ATOM 1241 N N . LYS A 1 162 ? -24.144 -14.707 23.715 1.00 96.94 162 LYS A N 1
ATOM 1242 C CA . LYS A 1 162 ? -24.982 -14.605 22.517 1.00 96.94 162 LYS A CA 1
ATOM 1243 C C . LYS A 1 162 ? -24.130 -14.303 21.300 1.00 96.94 162 LYS A C 1
ATOM 1245 O O . LYS A 1 162 ? -23.036 -13.756 21.428 1.00 96.94 162 LYS A O 1
ATOM 1250 N N . ASP A 1 163 ? -24.669 -14.613 20.129 1.00 96.56 163 ASP A N 1
ATOM 1251 C CA . ASP A 1 163 ? -24.082 -14.200 18.860 1.00 96.56 163 ASP A CA 1
ATOM 1252 C C . ASP A 1 163 ? -23.936 -12.667 18.799 1.00 96.56 163 ASP A C 1
ATOM 1254 O O . ASP A 1 163 ? -24.759 -11.928 19.352 1.00 96.56 163 ASP A O 1
ATOM 1258 N N . ILE A 1 164 ? -22.890 -12.179 18.133 1.00 94.62 164 ILE A N 1
ATOM 1259 C CA . ILE A 1 164 ? -22.611 -10.751 17.960 1.00 94.62 164 ILE A CA 1
ATOM 1260 C C . ILE A 1 164 ? -23.773 -9.998 17.286 1.00 94.62 164 ILE A C 1
ATOM 1262 O O . ILE A 1 164 ? -23.986 -8.811 17.557 1.00 94.62 164 ILE A O 1
ATOM 1266 N N . GLU A 1 165 ? -24.580 -10.681 16.469 1.00 95.75 165 GLU A N 1
ATOM 1267 C CA . GLU A 1 165 ? -25.797 -10.142 15.858 1.00 95.75 165 GLU A CA 1
ATOM 1268 C C . GLU A 1 165 ? -26.881 -9.784 16.887 1.00 95.75 165 GLU A C 1
ATOM 1270 O O . GLU A 1 165 ? -27.676 -8.873 16.651 1.00 95.75 165 GLU A O 1
ATOM 1275 N N . ALA A 1 166 ? -26.864 -10.403 18.073 1.00 96.81 166 ALA A N 1
ATOM 1276 C CA . ALA A 1 166 ? -27.771 -10.085 19.176 1.00 96.81 166 ALA A CA 1
ATOM 1277 C C . ALA A 1 166 ? -27.412 -8.779 19.916 1.00 96.81 166 ALA A C 1
ATOM 1279 O O . ALA A 1 166 ? -28.082 -8.426 20.891 1.00 96.81 166 ALA A O 1
ATOM 1280 N N . PHE A 1 167 ? -26.370 -8.063 19.480 1.00 96.75 167 PHE A N 1
ATOM 1281 C CA . PHE A 1 167 ? -25.931 -6.782 20.032 1.00 96.75 167 PHE A CA 1
ATOM 1282 C C . PHE A 1 167 ? -25.999 -5.681 18.969 1.00 96.75 167 PHE A C 1
ATOM 1284 O O . PHE A 1 167 ? -25.617 -5.886 17.813 1.00 96.75 167 PHE A O 1
ATOM 1291 N N . HIS A 1 168 ? -26.419 -4.479 19.372 1.00 94.94 168 HIS A N 1
ATOM 1292 C CA . HIS A 1 168 ? -26.318 -3.280 18.535 1.00 94.94 168 HIS A CA 1
ATOM 1293 C C . HIS A 1 168 ? -24.856 -2.951 18.194 1.00 94.94 168 HIS A C 1
ATOM 1295 O O . HIS A 1 168 ? -23.964 -3.150 19.017 1.00 94.94 168 HIS A O 1
ATOM 1301 N N . ASP A 1 169 ? -24.613 -2.364 17.018 1.00 90.75 169 ASP A N 1
ATOM 1302 C CA . ASP A 1 169 ? -23.259 -2.063 16.522 1.00 90.75 169 ASP A CA 1
ATOM 1303 C C . ASP A 1 169 ? -22.408 -1.242 17.501 1.00 90.75 169 ASP A C 1
ATOM 1305 O O . ASP A 1 169 ? -21.208 -1.476 17.646 1.00 90.75 169 ASP A O 1
ATOM 1309 N N . THR A 1 170 ? -23.029 -0.311 18.229 1.00 89.81 170 THR A N 1
ATOM 1310 C CA . THR A 1 170 ? -22.353 0.493 19.257 1.00 89.81 170 THR A CA 1
ATOM 1311 C C . THR A 1 170 ? -21.894 -0.353 20.446 1.00 89.81 170 THR A C 1
ATOM 1313 O O . THR A 1 170 ? -20.799 -0.135 20.963 1.00 89.81 170 THR A O 1
ATOM 1316 N N . GLN A 1 171 ? -22.682 -1.357 20.840 1.00 92.69 171 GLN A N 1
ATOM 1317 C CA . GLN A 1 171 ? -22.409 -2.252 21.970 1.00 92.69 171 GLN A CA 1
ATOM 1318 C C . GLN A 1 171 ? -21.289 -3.255 21.668 1.00 92.69 171 GLN A C 1
ATOM 1320 O O . GLN A 1 171 ? -20.534 -3.609 22.568 1.00 92.69 171 GLN A O 1
ATOM 1325 N N . ARG A 1 172 ? -21.109 -3.653 20.400 1.00 90.06 172 ARG A N 1
ATOM 1326 C CA . ARG A 1 172 ? -20.079 -4.627 19.973 1.00 90.06 172 ARG A CA 1
ATOM 1327 C C . ARG A 1 172 ? -18.643 -4.178 20.260 1.00 90.06 172 ARG A C 1
ATOM 1329 O O . ARG A 1 172 ? -17.727 -4.990 20.314 1.00 90.06 172 ARG A O 1
ATOM 1336 N N . THR A 1 173 ? -18.430 -2.874 20.427 1.00 83.50 173 THR A N 1
ATOM 1337 C CA . THR A 1 173 ? -17.100 -2.300 20.693 1.00 83.50 173 THR A CA 1
ATOM 1338 C C . THR A 1 173 ? -16.813 -2.091 22.183 1.00 83.50 173 THR A C 1
ATOM 1340 O O . THR A 1 173 ? -15.675 -1.778 22.548 1.00 83.50 173 THR A O 1
ATOM 1343 N N . LEU A 1 174 ? -17.819 -2.266 23.047 1.00 86.44 174 LEU A N 1
ATOM 1344 C CA . LEU A 1 174 ? -17.711 -2.044 24.486 1.00 86.44 174 LEU A CA 1
ATOM 1345 C C . LEU A 1 174 ? -17.228 -3.312 25.197 1.00 86.44 174 LEU A C 1
ATOM 1347 O O . LEU A 1 174 ? -17.592 -4.426 24.835 1.00 86.44 174 LEU A O 1
ATOM 1351 N N . LYS A 1 175 ? -16.428 -3.141 26.259 1.00 84.38 175 LYS A N 1
ATOM 1352 C CA . LYS A 1 175 ? -16.035 -4.257 27.146 1.00 84.38 175 LYS A CA 1
ATOM 1353 C C . LYS A 1 175 ? -17.220 -4.820 27.939 1.00 84.38 175 LYS A C 1
ATOM 1355 O O . LYS A 1 175 ? -17.169 -5.952 28.396 1.00 84.38 175 LYS A O 1
ATOM 1360 N N . GLN A 1 176 ? -18.242 -3.995 28.118 1.00 91.12 176 GLN A N 1
ATOM 1361 C CA . GLN A 1 176 ? -19.424 -4.223 28.931 1.00 91.12 176 GLN A CA 1
ATOM 1362 C C . GLN A 1 176 ? -20.640 -4.014 28.030 1.00 91.12 176 GLN A C 1
ATOM 1364 O O . GLN A 1 176 ? -21.180 -2.915 27.929 1.00 91.12 176 GLN A O 1
ATOM 1369 N N . ALA A 1 177 ? -20.966 -5.047 27.256 1.00 95.06 177 ALA A N 1
ATOM 1370 C CA . ALA A 1 177 ? -21.992 -4.975 26.230 1.00 95.06 177 ALA A CA 1
ATOM 1371 C C . ALA A 1 177 ? -23.329 -5.495 26.759 1.00 95.06 177 ALA A C 1
ATOM 1373 O O . ALA A 1 177 ? -23.397 -6.494 27.477 1.00 95.06 177 ALA A O 1
ATOM 1374 N N . THR A 1 178 ? -24.411 -4.835 26.362 1.00 97.06 178 THR A N 1
ATOM 1375 C CA . THR A 1 178 ? -25.777 -5.280 26.656 1.00 97.06 178 THR A CA 1
ATOM 1376 C C . THR A 1 178 ? -26.434 -5.785 25.375 1.00 97.06 178 THR A C 1
ATOM 1378 O O . THR A 1 178 ? -26.420 -5.084 24.362 1.00 97.06 178 THR A O 1
ATOM 1381 N N . CYS A 1 179 ? -27.006 -6.995 25.397 1.00 97.81 179 CYS A N 1
ATOM 1382 C CA . CYS A 1 179 ? -27.727 -7.529 24.237 1.00 97.81 179 CYS A CA 1
ATOM 1383 C C . CYS A 1 179 ? -28.977 -6.693 23.935 1.00 97.81 179 CYS A C 1
ATOM 1385 O O . CYS A 1 179 ? -29.563 -6.096 24.842 1.00 97.81 179 CYS A O 1
ATOM 1387 N N . SER A 1 180 ? -29.411 -6.674 22.675 1.00 97.12 180 SER A N 1
ATOM 1388 C CA . SER A 1 180 ? -30.511 -5.827 22.198 1.00 97.12 180 SER A CA 1
ATOM 1389 C C . SER A 1 180 ? -31.795 -6.031 23.011 1.00 97.12 180 SER A C 1
ATOM 1391 O O . SER A 1 180 ? -32.429 -5.062 23.413 1.00 97.12 180 SER A O 1
ATOM 1393 N N . THR A 1 181 ? -32.119 -7.275 23.384 1.00 97.12 181 THR A N 1
ATOM 1394 C CA . THR A 1 181 ? -33.293 -7.584 24.218 1.00 97.12 181 THR A CA 1
ATOM 1395 C C . THR A 1 181 ? -33.208 -6.978 25.623 1.00 97.12 181 THR A C 1
ATOM 1397 O O . THR A 1 181 ? -34.192 -6.446 26.131 1.00 97.12 181 THR A O 1
ATOM 1400 N N . CYS A 1 182 ? -32.047 -7.057 26.280 1.00 97.19 182 CYS A N 1
ATOM 1401 C CA . CYS A 1 182 ? -31.849 -6.443 27.598 1.00 97.19 182 CYS A CA 1
ATOM 1402 C C . CYS A 1 182 ? -31.826 -4.915 27.502 1.00 97.19 182 CYS A C 1
ATOM 1404 O O . CYS A 1 182 ? -32.364 -4.239 28.373 1.00 97.19 182 CYS A O 1
ATOM 1406 N N . HIS A 1 183 ? -31.246 -4.377 26.430 1.00 95.31 183 HIS A N 1
ATOM 1407 C CA . HIS A 1 183 ? -31.206 -2.943 26.178 1.00 95.31 183 HIS A CA 1
ATOM 1408 C C . HIS A 1 183 ? -32.620 -2.363 26.002 1.00 95.31 183 HIS A C 1
ATOM 1410 O O . HIS A 1 183 ? -32.942 -1.337 26.595 1.00 95.31 183 HIS A O 1
ATOM 1416 N N . GLU A 1 184 ? -33.499 -3.038 25.254 1.00 94.69 184 GLU A N 1
ATOM 1417 C CA . GLU A 1 184 ? -34.907 -2.644 25.104 1.00 94.69 184 GLU A CA 1
ATOM 1418 C C . GLU A 1 184 ? -35.688 -2.722 26.421 1.00 94.69 184 GLU A C 1
ATOM 1420 O O . GLU A 1 184 ? -36.445 -1.803 26.735 1.00 94.69 184 GLU A O 1
ATOM 1425 N N . LYS A 1 185 ? -35.467 -3.773 27.223 1.00 94.12 185 LYS A N 1
ATOM 1426 C CA . LYS A 1 185 ? -36.082 -3.896 28.555 1.00 94.12 185 LYS A CA 1
ATOM 1427 C C . LYS A 1 185 ? -35.675 -2.749 29.479 1.00 94.12 185 LYS A C 1
ATOM 1429 O O . LYS A 1 185 ? -36.542 -2.172 30.125 1.00 94.12 185 LYS A O 1
ATOM 1434 N N . ASN A 1 186 ? -34.394 -2.382 29.504 1.00 89.81 186 ASN A N 1
ATOM 1435 C CA . ASN A 1 186 ? -33.916 -1.267 30.325 1.00 89.81 186 ASN A CA 1
ATOM 1436 C C . ASN A 1 186 ? -34.469 0.073 29.833 1.00 89.81 186 ASN A C 1
ATOM 1438 O O . ASN A 1 186 ? -34.953 0.866 30.632 1.00 89.81 186 ASN A O 1
ATOM 1442 N N . LYS A 1 187 ? -34.514 0.287 28.513 1.00 89.19 187 LYS A N 1
ATOM 1443 C CA . LYS A 1 187 ? -35.117 1.494 27.938 1.00 89.19 187 LYS A CA 1
ATOM 1444 C C . LYS A 1 187 ? -36.603 1.627 28.292 1.00 89.19 187 LYS A C 1
ATOM 1446 O O . LYS A 1 187 ? -37.092 2.743 28.438 1.00 89.19 187 LYS A O 1
ATOM 1451 N N . ALA A 1 188 ? -37.333 0.517 28.415 1.00 82.25 188 ALA A N 1
ATOM 1452 C CA . ALA A 1 188 ? -38.723 0.549 28.862 1.00 82.25 188 ALA A CA 1
ATOM 1453 C C . ALA A 1 188 ? -38.846 0.992 30.329 1.00 82.25 188 ALA A C 1
ATOM 1455 O O . ALA A 1 188 ? -39.772 1.731 30.636 1.00 82.25 188 ALA A O 1
ATOM 1456 N N . ILE A 1 189 ? -37.908 0.595 31.199 1.00 80.31 189 ILE A N 1
ATOM 1457 C CA . ILE A 1 189 ? -37.872 0.996 32.616 1.00 80.31 189 ILE A CA 1
ATOM 1458 C C . ILE A 1 189 ? -37.561 2.490 32.751 1.00 80.31 189 ILE A C 1
ATOM 1460 O O . ILE A 1 189 ? -38.258 3.179 33.487 1.00 80.31 189 ILE A O 1
ATOM 1464 N N . ASP A 1 190 ? -36.597 3.007 31.986 1.00 75.19 190 ASP A N 1
ATOM 1465 C CA . ASP A 1 190 ? -36.220 4.430 32.033 1.00 75.19 190 ASP A CA 1
ATOM 1466 C C . ASP A 1 190 ? -37.333 5.370 31.531 1.00 75.19 190 ASP A C 1
ATOM 1468 O O . ASP A 1 190 ? -37.326 6.559 31.838 1.00 75.19 190 ASP A O 1
ATOM 1472 N N . ASN A 1 191 ? -38.296 4.844 30.763 1.00 72.00 191 ASN A N 1
ATOM 1473 C CA . ASN A 1 191 ? -39.480 5.577 30.303 1.00 72.00 191 ASN A CA 1
ATOM 1474 C C . ASN A 1 191 ? -40.728 5.315 31.163 1.00 72.00 191 ASN A C 1
ATOM 1476 O O . ASN A 1 191 ? -41.796 5.827 30.832 1.00 72.00 191 ASN A O 1
ATOM 1480 N N . VAL A 1 192 ? -40.639 4.521 32.240 1.00 69.00 192 VAL A N 1
ATOM 1481 C CA . VAL A 1 192 ? -41.714 4.490 33.238 1.00 69.00 192 VAL A CA 1
ATOM 1482 C C . VAL A 1 192 ? -41.625 5.796 34.014 1.00 69.00 192 VAL A C 1
ATOM 1484 O O . VAL A 1 192 ? -40.810 5.943 34.921 1.00 69.00 192 VAL A O 1
ATOM 1487 N N . ASP A 1 193 ? -42.453 6.746 33.587 1.00 55.91 193 ASP A N 1
ATOM 1488 C CA . ASP A 1 193 ? -42.599 8.080 34.146 1.00 55.91 193 ASP A CA 1
ATOM 1489 C C . ASP A 1 193 ? -42.462 8.104 35.674 1.00 55.91 193 ASP A C 1
ATOM 1491 O O . ASP A 1 193 ? -43.316 7.622 36.427 1.00 55.91 193 ASP A O 1
ATOM 1495 N N . ILE A 1 194 ? -41.415 8.798 36.123 1.00 58.62 194 ILE A N 1
ATOM 1496 C CA . ILE A 1 194 ? -41.272 9.317 37.489 1.00 58.62 194 ILE A CA 1
ATOM 1497 C C . ILE A 1 194 ? -42.474 10.221 37.861 1.00 58.62 194 ILE A C 1
ATOM 1499 O O . ILE A 1 194 ? -42.677 10.518 39.034 1.00 58.62 194 ILE A O 1
ATOM 1503 N N . GLU A 1 195 ? -43.349 10.592 36.916 1.00 57.38 195 GLU A N 1
ATOM 1504 C CA . GLU A 1 195 ? -44.602 11.307 37.201 1.00 57.38 195 GLU A CA 1
ATOM 1505 C C . GLU A 1 195 ? -45.627 10.495 38.016 1.00 57.38 195 GLU A C 1
ATOM 1507 O O . GLU A 1 195 ? -46.586 11.077 38.523 1.00 57.38 195 GLU A O 1
ATOM 1512 N N . LYS A 1 196 ? -45.445 9.178 38.214 1.00 56.28 196 LYS A N 1
ATOM 1513 C CA . LYS A 1 196 ? -46.380 8.364 39.018 1.00 56.28 196 LYS A CA 1
ATOM 1514 C C . LYS A 1 196 ? -45.925 8.045 40.448 1.00 56.28 196 LYS A C 1
ATOM 1516 O O . LYS A 1 196 ? -46.628 7.317 41.144 1.00 56.28 196 LYS A O 1
ATOM 1521 N N . ILE A 1 197 ? -44.821 8.631 40.922 1.00 58.03 197 ILE A N 1
ATOM 1522 C CA . ILE A 1 197 ? -44.450 8.648 42.355 1.00 58.03 197 ILE A CA 1
ATOM 1523 C C . ILE A 1 197 ? -44.745 10.042 42.941 1.00 58.03 197 ILE A C 1
ATOM 1525 O O . ILE A 1 197 ? -43.937 10.659 43.625 1.00 58.03 197 ILE A O 1
ATOM 1529 N N . GLY A 1 198 ? -45.923 10.572 42.612 1.00 58.12 198 GLY A N 1
ATOM 1530 C CA . GLY A 1 198 ? -46.462 11.828 43.137 1.00 58.12 198 GLY A CA 1
ATOM 1531 C C . GLY A 1 198 ? -47.703 11.627 44.005 1.00 58.12 198 GLY A C 1
ATOM 1532 O O . GLY A 1 198 ? -48.577 12.488 43.994 1.00 58.12 198 GLY A O 1
ATOM 1533 N N . LEU A 1 199 ? -47.833 10.496 44.707 1.00 54.12 199 LEU A N 1
ATOM 1534 C CA . LEU A 1 199 ? -48.949 10.260 45.624 1.00 54.12 199 LEU A CA 1
ATOM 1535 C C . LEU A 1 199 ? -48.453 9.737 46.977 1.00 54.12 199 LEU A C 1
ATOM 1537 O O . LEU A 1 199 ? -47.864 8.665 47.066 1.00 54.12 199 LEU A O 1
ATOM 1541 N N . GLU A 1 200 ? -48.755 10.554 47.989 1.00 57.06 200 GLU A N 1
ATOM 1542 C CA . GLU A 1 200 ? -48.838 10.242 49.421 1.00 57.06 200 GLU A CA 1
ATOM 1543 C C . GLU A 1 200 ? -47.511 10.059 50.173 1.00 57.06 200 GLU A C 1
ATOM 1545 O O . GLU A 1 200 ? -47.203 9.017 50.742 1.00 57.06 200 GLU A O 1
ATOM 1550 N N . LEU A 1 201 ? -46.765 11.163 50.292 1.00 54.94 201 LEU A N 1
ATOM 1551 C CA . LEU A 1 201 ? -46.073 11.457 51.550 1.00 54.94 201 LEU A CA 1
ATOM 1552 C C . LEU A 1 201 ? -47.148 11.790 52.599 1.00 54.94 201 LEU A C 1
ATOM 1554 O O . LEU A 1 201 ? -47.539 12.947 52.746 1.00 54.94 201 LEU A O 1
ATOM 1558 N N . GLU A 1 202 ? -47.666 10.767 53.283 1.00 58.28 202 GLU A N 1
ATOM 1559 C CA . GLU A 1 202 ? -48.350 10.966 54.561 1.00 58.28 202 GLU A CA 1
ATOM 1560 C C . GLU A 1 202 ? -47.373 11.614 55.550 1.00 58.28 202 GLU A C 1
ATOM 1562 O O . GLU A 1 202 ? -46.215 11.210 55.691 1.00 58.28 202 GLU A O 1
ATOM 1567 N N . GLU A 1 203 ? -47.855 12.660 56.212 1.00 55.44 203 GLU A N 1
ATOM 1568 C CA . GLU A 1 203 ? -47.145 13.416 57.231 1.00 55.44 203 GLU A CA 1
ATOM 1569 C C . GLU A 1 203 ? -46.745 12.491 58.389 1.00 55.44 203 GLU A C 1
ATOM 1571 O O . GLU A 1 203 ? -47.569 12.069 59.200 1.00 55.44 203 GLU A O 1
ATOM 1576 N N . VAL A 1 204 ? -45.453 12.170 58.484 1.00 55.31 204 VAL A N 1
ATOM 1577 C CA . VAL A 1 204 ? -44.902 11.482 59.654 1.00 55.31 204 VAL A CA 1
ATOM 1578 C C . VAL A 1 204 ? -44.898 12.470 60.829 1.00 55.31 204 VAL A C 1
ATOM 1580 O O . VAL A 1 204 ? -44.309 13.549 60.703 1.00 55.31 204 VAL A O 1
ATOM 1583 N N . PRO A 1 205 ? -45.502 12.140 61.986 1.00 56.91 205 PRO A N 1
ATOM 1584 C CA . PRO A 1 205 ? -45.506 13.028 63.138 1.00 56.91 205 PRO A CA 1
ATOM 1585 C C . PRO A 1 205 ? -44.085 13.217 63.671 1.00 56.91 205 PRO A C 1
ATOM 1587 O O . PRO A 1 205 ? -43.407 12.262 64.053 1.00 56.91 205 PRO A O 1
ATOM 1590 N N . THR A 1 206 ? -43.649 14.471 63.754 1.00 53.22 206 THR A N 1
ATOM 1591 C CA . THR A 1 206 ? -42.444 14.883 64.475 1.00 53.22 206 THR A CA 1
ATOM 1592 C C . THR A 1 206 ? -42.634 14.663 65.975 1.00 53.22 206 THR A C 1
ATOM 1594 O O . THR A 1 206 ? -43.114 15.544 66.689 1.00 53.22 206 THR A O 1
ATOM 1597 N N . ALA A 1 207 ? -42.256 13.485 66.467 1.00 45.88 207 ALA A N 1
ATOM 1598 C CA . ALA A 1 207 ? -42.068 13.244 67.891 1.00 45.88 207 ALA A CA 1
ATOM 1599 C C . ALA A 1 207 ? -40.645 13.663 68.290 1.00 45.88 207 ALA A C 1
ATOM 1601 O O . ALA A 1 207 ? -39.662 12.971 68.033 1.00 45.88 207 ALA A O 1
ATOM 1602 N N . SER A 1 208 ? -40.562 14.836 68.913 1.00 55.78 208 SER A N 1
ATOM 1603 C CA . SER A 1 208 ? -39.405 15.317 69.662 1.00 55.78 208 SER A CA 1
ATOM 1604 C C . SER A 1 208 ? -39.168 14.416 70.877 1.00 55.78 208 SER A C 1
ATOM 1606 O O . SER A 1 208 ? -39.947 14.465 71.827 1.00 55.78 208 SER A O 1
ATOM 1608 N N . MET A 1 209 ? -38.080 13.644 70.878 1.00 49.31 209 MET A N 1
ATOM 1609 C CA . MET A 1 209 ? -37.480 13.121 72.109 1.00 49.31 209 MET A CA 1
ATOM 1610 C C . MET A 1 209 ? -36.005 13.512 72.166 1.00 49.31 209 MET A C 1
ATOM 1612 O O . MET A 1 209 ? -35.134 12.908 71.547 1.00 49.31 209 MET A O 1
ATOM 1616 N N . SER A 1 210 ? -35.762 14.576 72.917 1.00 59.25 210 SER A N 1
ATOM 1617 C CA . SER A 1 210 ? -34.519 14.848 73.621 1.00 59.25 210 SER A CA 1
ATOM 1618 C C . SER A 1 210 ? -34.368 13.849 74.772 1.00 59.25 210 SER A C 1
ATOM 1620 O O . SER A 1 210 ? -35.277 13.768 75.590 1.00 59.25 210 SER A O 1
ATOM 1622 N N . ASP A 1 211 ? -33.264 13.097 74.824 1.00 43.44 211 ASP A N 1
ATOM 1623 C CA . ASP A 1 211 ? -32.384 13.022 76.004 1.00 43.44 211 ASP A CA 1
ATOM 1624 C C . ASP A 1 211 ? -31.211 12.033 75.828 1.00 43.44 211 ASP A C 1
ATOM 1626 O O . ASP A 1 211 ? -31.381 10.832 75.642 1.00 43.44 211 ASP A O 1
ATOM 1630 N N . SER A 1 212 ? -30.005 12.603 75.891 1.00 52.53 212 SER A N 1
ATOM 1631 C CA . SER A 1 212 ? -28.903 12.251 76.798 1.00 52.53 212 SER A CA 1
ATOM 1632 C C . SER A 1 212 ? -28.634 10.774 77.136 1.00 52.53 212 SER A C 1
ATOM 1634 O O . SER A 1 212 ? -29.244 10.262 78.069 1.00 52.53 212 SER A O 1
ATOM 1636 N N . ILE A 1 213 ? -27.588 10.163 76.547 1.00 50.44 213 ILE A N 1
ATOM 1637 C CA . ILE A 1 213 ? -26.732 9.167 77.235 1.00 50.44 213 ILE A CA 1
ATOM 1638 C C . ILE A 1 213 ? -25.255 9.356 76.837 1.00 50.44 213 ILE A C 1
ATOM 1640 O O . ILE A 1 213 ? -24.917 9.531 75.667 1.00 50.44 213 ILE A O 1
ATOM 1644 N N . GLN A 1 214 ? -24.423 9.350 77.879 1.00 48.44 214 GLN A N 1
ATOM 1645 C CA . GLN A 1 214 ? -22.972 9.509 77.957 1.00 48.44 214 GLN A CA 1
ATOM 1646 C C . GLN A 1 214 ? -22.138 8.357 77.366 1.00 48.44 214 GLN A C 1
ATOM 1648 O O . GLN A 1 214 ? -22.559 7.207 77.371 1.00 48.44 214 GLN A O 1
ATOM 1653 N N . GLU A 1 215 ? -20.932 8.756 76.945 1.00 49.81 215 GLU A N 1
ATOM 1654 C CA . GLU A 1 215 ? -19.577 8.200 77.154 1.00 49.81 215 GLU A CA 1
ATOM 1655 C C . GLU A 1 215 ? -19.264 6.688 77.107 1.00 49.81 215 GLU A C 1
ATOM 1657 O O . GLU A 1 215 ? -19.941 5.825 77.655 1.00 49.81 215 GLU A O 1
ATOM 1662 N N . ASP A 1 216 ? -18.066 6.475 76.548 1.00 45.81 216 ASP A N 1
ATOM 1663 C CA . ASP A 1 216 ? -17.117 5.375 76.714 1.00 45.81 216 ASP A CA 1
ATOM 1664 C C . ASP A 1 216 ? -17.394 4.037 76.021 1.00 45.81 216 ASP A C 1
ATOM 1666 O O . ASP A 1 216 ? -18.099 3.163 76.517 1.00 45.81 216 ASP A O 1
ATOM 1670 N N . SER A 1 217 ? -16.618 3.766 74.964 1.00 46.06 217 SER A N 1
ATOM 1671 C CA . SER A 1 217 ? -15.449 2.882 75.111 1.00 46.06 217 SER A CA 1
ATOM 1672 C C . SER A 1 217 ? -14.664 2.715 73.808 1.00 46.06 217 SER A C 1
ATOM 1674 O O . SER A 1 217 ? -15.212 2.444 72.742 1.00 46.06 217 SER A O 1
ATOM 1676 N N . ASN A 1 218 ? -13.341 2.818 73.956 1.00 50.31 218 ASN A N 1
ATOM 1677 C CA . ASN A 1 218 ? -12.300 2.239 73.108 1.00 50.31 218 ASN A CA 1
ATOM 1678 C C . ASN A 1 218 ? -12.721 0.930 72.422 1.00 50.31 218 ASN A C 1
ATOM 1680 O O . ASN A 1 218 ? -13.179 0.026 73.114 1.00 50.31 218 ASN A O 1
ATOM 1684 N N . HIS A 1 219 ? -12.384 0.763 71.141 1.00 42.91 219 HIS A N 1
ATOM 1685 C CA . HIS A 1 219 ? -11.509 -0.321 70.669 1.00 42.91 219 HIS A CA 1
ATOM 1686 C C . HIS A 1 219 ? -10.994 0.011 69.264 1.00 42.91 219 HIS A C 1
ATOM 1688 O O . HIS A 1 219 ? -11.751 0.392 68.374 1.00 42.91 219 HIS A O 1
ATOM 1694 N N . GLY A 1 220 ? -9.674 -0.080 69.110 1.00 52.09 220 GLY A N 1
ATOM 1695 C CA . GLY A 1 220 ? -8.966 0.245 67.885 1.00 52.09 220 GLY A CA 1
ATOM 1696 C C . GLY A 1 220 ? -9.285 -0.716 66.748 1.00 52.09 220 GLY A C 1
ATOM 1697 O O . GLY A 1 220 ? -9.376 -1.924 66.948 1.00 52.09 220 GLY A O 1
ATOM 1698 N N . VAL A 1 221 ? -9.375 -0.157 65.545 1.00 45.97 221 VAL A N 1
ATOM 1699 C CA . VAL A 1 221 ? -9.158 -0.880 64.296 1.00 45.97 221 VAL A CA 1
ATOM 1700 C C . VAL A 1 221 ? -8.324 0.021 63.393 1.00 45.97 221 VAL A C 1
ATOM 1702 O O . VAL A 1 221 ? -8.447 1.244 63.391 1.00 45.97 221 VAL A O 1
ATOM 1705 N N . GLU A 1 222 ? -7.385 -0.627 62.730 1.00 45.19 222 GLU A N 1
ATOM 1706 C CA . GLU A 1 222 ? -6.180 -0.086 62.138 1.00 45.19 222 GLU A CA 1
ATOM 1707 C C . GLU A 1 222 ? -6.432 0.893 60.983 1.00 45.19 222 GLU A C 1
ATOM 1709 O O . GLU A 1 222 ? -7.320 0.729 60.148 1.00 45.19 222 GLU A O 1
ATOM 1714 N N . ASN A 1 223 ? -5.567 1.907 60.941 1.00 46.66 223 ASN A N 1
ATOM 1715 C CA . ASN A 1 223 ? -5.388 2.846 59.844 1.00 46.66 223 ASN A CA 1
ATOM 1716 C C . ASN A 1 223 ? -5.077 2.112 58.530 1.00 46.66 223 ASN A C 1
ATOM 1718 O O . ASN A 1 223 ? -3.963 1.621 58.345 1.00 46.66 223 ASN A O 1
ATOM 1722 N N . LEU A 1 224 ? -5.998 2.164 57.567 1.00 46.81 224 LEU A N 1
ATOM 1723 C CA . LEU A 1 224 ? -5.660 2.083 56.148 1.00 46.81 224 LEU A CA 1
ATOM 1724 C C . LEU A 1 224 ? -5.864 3.463 55.522 1.00 46.81 224 LEU A C 1
ATOM 1726 O O . LEU A 1 224 ? -6.974 3.893 55.223 1.00 46.81 224 LEU A O 1
ATOM 1730 N N . ASN A 1 225 ? -4.730 4.147 55.364 1.00 43.94 225 ASN A N 1
ATOM 1731 C CA . ASN A 1 225 ? -4.542 5.353 54.569 1.00 43.94 225 ASN A CA 1
ATOM 1732 C C . ASN A 1 225 ? -5.120 5.150 53.160 1.00 43.94 225 ASN A C 1
ATOM 1734 O O . ASN A 1 225 ? -4.504 4.488 52.324 1.00 43.94 225 ASN A O 1
ATOM 1738 N N . LEU A 1 226 ? -6.273 5.756 52.883 1.00 43.47 226 LEU A N 1
ATOM 1739 C CA . LEU A 1 226 ? -6.731 6.009 51.525 1.00 43.47 226 LEU A CA 1
ATOM 1740 C C . LEU A 1 226 ? -6.488 7.491 51.237 1.00 43.47 226 LEU A C 1
ATOM 1742 O O . LEU A 1 226 ? -7.273 8.356 51.622 1.00 43.47 226 LEU A O 1
ATOM 1746 N N . SER A 1 227 ? -5.348 7.782 50.607 1.00 44.94 227 SER A N 1
ATOM 1747 C CA . SER A 1 227 ? -5.014 9.116 50.114 1.00 44.94 227 SER A CA 1
ATOM 1748 C C . SER A 1 227 ? -6.084 9.591 49.132 1.00 44.94 227 SER A C 1
ATOM 1750 O O . SER A 1 227 ? -6.153 9.134 47.991 1.00 44.94 227 SER A O 1
ATOM 1752 N N . GLN A 1 228 ? -6.901 10.543 49.574 1.00 42.28 228 GLN A N 1
ATOM 1753 C CA . GLN A 1 228 ? -7.638 11.433 48.689 1.00 42.28 228 GLN A CA 1
ATOM 1754 C C . GLN A 1 228 ? -6.619 12.339 47.989 1.00 42.28 228 GLN A C 1
ATOM 1756 O O . GLN A 1 228 ? -6.111 13.296 48.566 1.00 42.28 228 GLN A O 1
ATOM 1761 N N . ASN A 1 229 ? -6.288 12.010 46.742 1.00 42.38 229 ASN A N 1
ATOM 1762 C CA . ASN A 1 229 ? -5.648 12.957 45.839 1.00 42.38 229 ASN A CA 1
ATOM 1763 C C . ASN A 1 229 ? -6.723 13.926 45.337 1.00 42.38 229 ASN A C 1
ATOM 1765 O O . ASN A 1 229 ? -7.420 13.650 44.362 1.00 42.38 229 ASN A O 1
ATOM 1769 N N . GLU A 1 230 ? -6.846 15.067 46.012 1.00 48.50 230 GLU A N 1
ATOM 1770 C CA . GLU A 1 230 ? -7.458 16.267 45.449 1.00 48.50 230 GLU A CA 1
ATOM 1771 C C . GLU A 1 230 ? -6.600 16.736 44.263 1.00 48.50 230 GLU A C 1
ATOM 1773 O O . GLU A 1 230 ? -5.545 17.352 44.428 1.00 48.50 230 GLU A O 1
ATOM 1778 N N . MET A 1 231 ? -7.030 16.427 43.039 1.00 40.56 231 MET A N 1
ATOM 1779 C CA . MET A 1 231 ? -6.485 17.074 41.849 1.00 40.56 231 MET A CA 1
ATOM 1780 C C . MET A 1 231 ? -7.027 18.501 41.782 1.00 40.56 231 MET A C 1
ATOM 1782 O O . MET A 1 231 ? -8.159 18.736 41.367 1.00 40.56 231 MET A O 1
ATOM 1786 N N . LYS A 1 232 ? -6.196 19.456 42.208 1.00 47.09 232 LYS A N 1
ATOM 1787 C CA . LYS A 1 232 ? -6.357 20.874 41.885 1.00 47.09 232 LYS A CA 1
ATOM 1788 C C . LYS A 1 232 ? -6.371 21.042 40.367 1.00 47.09 232 LYS A C 1
ATOM 1790 O O . LYS A 1 232 ? -5.462 20.590 39.675 1.00 47.09 232 LYS A O 1
ATOM 1795 N N . GLU A 1 233 ? -7.405 21.707 39.868 1.00 42.47 233 GLU A N 1
ATOM 1796 C CA . GLU A 1 233 ? -7.487 22.187 38.494 1.00 42.47 233 GLU A CA 1
ATOM 1797 C C . GLU A 1 233 ? -6.386 23.230 38.242 1.00 42.47 233 GLU A C 1
ATOM 1799 O O . GLU A 1 233 ? -6.511 24.398 38.617 1.00 42.47 233 GLU A O 1
ATOM 1804 N N . ASP A 1 234 ? -5.302 22.817 37.586 1.00 42.16 234 ASP A N 1
ATOM 1805 C CA . ASP A 1 234 ? -4.338 23.747 37.009 1.00 42.16 234 ASP A CA 1
ATOM 1806 C C . ASP A 1 234 ? -4.905 24.326 35.708 1.00 42.16 234 ASP A C 1
ATOM 1808 O O . ASP A 1 234 ? -5.005 23.672 34.666 1.00 42.16 234 ASP A O 1
ATOM 1812 N N . LYS A 1 235 ? -5.277 25.605 35.782 1.00 51.44 235 LYS A N 1
ATOM 1813 C CA . LYS A 1 235 ? -5.559 26.463 34.629 1.00 51.44 235 LYS A CA 1
ATOM 1814 C C . LYS A 1 235 ? -4.338 26.481 33.696 1.00 51.44 235 LYS A C 1
ATOM 1816 O O . LYS A 1 235 ? -3.261 26.883 34.141 1.00 51.44 235 LYS A O 1
ATOM 1821 N N . PRO A 1 236 ? -4.467 26.174 32.394 1.00 51.53 236 PRO A N 1
ATOM 1822 C CA . PRO A 1 236 ? -3.390 26.453 31.459 1.00 51.53 236 PRO A CA 1
ATOM 1823 C C . PRO A 1 236 ? -3.304 27.966 31.219 1.00 51.53 236 PRO A C 1
ATOM 1825 O O . PRO A 1 236 ? -4.156 28.571 30.566 1.00 51.53 236 PRO A O 1
ATOM 1828 N N . CYS A 1 237 ? -2.247 28.585 31.743 1.00 43.72 237 CYS A N 1
ATOM 1829 C CA . CYS A 1 237 ? -1.798 29.899 31.304 1.00 43.72 237 CYS A CA 1
ATOM 1830 C C . CYS A 1 237 ? -1.438 29.825 29.813 1.00 43.72 237 CYS A C 1
ATOM 1832 O O . CYS A 1 237 ? -0.477 29.160 29.424 1.00 43.72 237 CYS A O 1
ATOM 1834 N N . PHE A 1 238 ? -2.196 30.536 28.976 1.00 40.97 238 PHE A N 1
ATOM 1835 C CA . PHE A 1 238 ? -1.821 30.843 27.598 1.00 40.97 238 PHE A CA 1
ATOM 1836 C C . PHE A 1 238 ? -0.569 31.734 27.601 1.00 40.97 238 PHE A C 1
ATOM 1838 O O . PHE A 1 238 ? -0.647 32.959 27.645 1.00 40.97 238 PHE A O 1
ATOM 1845 N N . GLY A 1 239 ? 0.604 31.105 27.570 1.00 38.25 239 GLY A N 1
ATOM 1846 C CA . GLY A 1 239 ? 1.869 31.758 27.259 1.00 38.25 239 GLY A CA 1
ATOM 1847 C C . GLY A 1 239 ? 2.048 31.838 25.747 1.00 38.25 239 GLY A C 1
ATOM 1848 O O . GLY A 1 239 ? 2.481 30.878 25.116 1.00 38.25 239 GLY A O 1
ATOM 1849 N N . ILE A 1 240 ? 1.715 32.986 25.159 1.00 47.12 240 ILE A N 1
ATOM 1850 C CA . ILE A 1 240 ? 2.114 33.333 23.792 1.00 47.12 240 ILE A CA 1
ATOM 1851 C C . ILE A 1 240 ? 3.627 33.584 23.818 1.00 47.12 2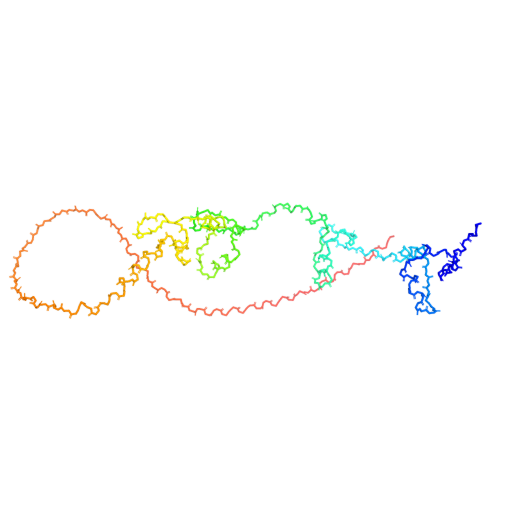40 ILE A C 1
ATOM 1853 O O . ILE A 1 240 ? 4.079 34.659 24.202 1.00 47.12 240 ILE A O 1
ATOM 1857 N N . ALA A 1 241 ? 4.417 32.587 23.424 1.00 41.06 241 ALA A N 1
ATOM 1858 C CA . ALA A 1 241 ? 5.837 32.759 23.148 1.00 41.06 241 ALA A CA 1
ATOM 1859 C C . ALA A 1 241 ? 6.026 33.033 21.650 1.00 41.06 241 ALA A C 1
ATOM 1861 O O . ALA A 1 241 ? 6.036 32.125 20.819 1.00 41.06 241 ALA A O 1
ATOM 1862 N N . VAL A 1 242 ? 6.168 34.314 21.308 1.00 48.16 242 VAL A N 1
ATOM 1863 C CA . VAL A 1 242 ? 6.725 34.756 20.027 1.00 48.16 242 VAL A CA 1
ATOM 1864 C C . VAL A 1 242 ? 8.226 34.471 20.073 1.00 48.16 242 VAL A C 1
ATOM 1866 O O . VAL A 1 242 ? 8.972 35.199 20.717 1.00 48.16 242 VAL A O 1
ATOM 1869 N N . PHE A 1 243 ? 8.678 33.410 19.403 1.00 40.22 243 PHE A N 1
ATOM 1870 C CA . PHE A 1 243 ? 10.099 33.198 19.127 1.00 40.22 243 PHE A CA 1
ATOM 1871 C C . PHE A 1 243 ? 10.372 33.480 17.651 1.00 40.22 243 PHE A C 1
ATOM 1873 O O . PHE A 1 243 ? 10.191 32.643 16.769 1.00 40.22 243 PHE A O 1
ATOM 1880 N N . GLN A 1 244 ? 10.788 34.718 17.404 1.00 47.44 244 GLN A N 1
ATOM 1881 C CA . GLN A 1 244 ? 11.301 35.204 16.136 1.00 47.44 244 GLN A CA 1
ATOM 1882 C C . GLN A 1 244 ? 12.829 35.054 16.184 1.00 47.44 244 GLN A C 1
ATOM 1884 O O . GLN A 1 244 ? 13.519 35.873 16.777 1.00 47.44 244 GLN A O 1
ATOM 1889 N N . HIS A 1 245 ? 13.368 33.993 15.585 1.00 42.12 245 HIS A N 1
ATOM 1890 C CA . HIS A 1 245 ? 14.802 33.882 15.303 1.00 42.12 245 HIS A CA 1
ATOM 1891 C C . HIS A 1 245 ? 14.988 33.493 13.837 1.00 42.12 245 HIS A C 1
ATOM 1893 O O . HIS A 1 245 ? 15.103 32.323 13.479 1.00 42.12 245 HIS A O 1
ATOM 1899 N N . LEU A 1 246 ? 15.007 34.510 12.974 1.00 44.31 246 LEU A N 1
ATOM 1900 C CA . LEU A 1 246 ? 15.587 34.411 11.641 1.00 44.31 246 LEU A CA 1
ATOM 1901 C C . LEU A 1 246 ? 17.102 34.567 11.791 1.00 44.31 246 LEU A C 1
ATOM 1903 O O . LEU A 1 246 ? 17.619 35.679 11.856 1.00 44.31 246 LEU A O 1
ATOM 1907 N N . PHE A 1 247 ? 17.816 33.445 11.858 1.00 44.38 247 PHE A N 1
ATOM 1908 C CA . PHE A 1 247 ? 19.244 33.437 11.564 1.00 44.38 247 PHE A CA 1
ATOM 1909 C C . PHE A 1 247 ? 19.422 33.557 10.051 1.00 44.38 247 PHE A C 1
ATOM 1911 O O . PHE A 1 247 ? 19.198 32.615 9.292 1.00 44.38 247 PHE A O 1
ATOM 1918 N N . SER A 1 248 ? 19.810 34.759 9.633 1.00 45.06 248 SER A N 1
ATOM 1919 C CA . SER A 1 248 ? 20.360 35.048 8.316 1.00 45.06 248 SER A CA 1
ATOM 1920 C C . SER A 1 248 ? 21.792 34.509 8.277 1.00 45.06 248 SER A C 1
ATOM 1922 O O . SER A 1 248 ? 22.698 35.091 8.871 1.00 45.06 248 SER A O 1
ATOM 1924 N N . GLY A 1 249 ? 21.982 33.349 7.651 1.00 38.91 249 GLY A N 1
ATOM 1925 C CA . GLY A 1 249 ? 23.293 32.763 7.390 1.00 38.91 249 GLY A CA 1
ATOM 1926 C C . GLY A 1 249 ? 23.654 32.928 5.920 1.00 38.91 249 GLY A C 1
ATOM 1927 O O . GLY A 1 249 ? 23.260 32.109 5.092 1.00 38.91 249 GLY A O 1
ATOM 1928 N N . CYS A 1 250 ? 24.394 33.990 5.599 1.00 38.50 250 CYS A N 1
ATOM 1929 C CA . CYS A 1 250 ? 25.086 34.147 4.325 1.00 38.50 250 CYS A CA 1
ATOM 1930 C C . CYS A 1 250 ? 26.130 33.030 4.180 1.00 38.50 250 CYS A C 1
ATOM 1932 O O . CYS A 1 250 ? 27.111 33.006 4.918 1.00 38.50 250 CYS A O 1
ATOM 1934 N N . ILE A 1 251 ? 25.937 32.115 3.229 1.00 45.62 251 ILE A N 1
ATOM 1935 C CA . ILE A 1 251 ? 27.006 31.218 2.779 1.00 45.62 251 ILE A CA 1
ATOM 1936 C C . ILE A 1 251 ? 27.765 31.942 1.667 1.00 45.62 251 ILE A C 1
ATOM 1938 O O . ILE A 1 251 ? 27.271 32.088 0.547 1.00 45.62 251 ILE A O 1
ATOM 1942 N N . GLU A 1 252 ? 28.963 32.419 1.998 1.00 47.31 252 GLU A N 1
ATOM 1943 C CA . GLU A 1 252 ? 29.945 32.886 1.027 1.00 47.31 252 GLU A CA 1
ATOM 1944 C C . GLU A 1 252 ? 30.413 31.721 0.143 1.00 47.31 252 GLU A C 1
ATOM 1946 O O . GLU A 1 252 ? 30.868 30.674 0.609 1.00 47.31 252 GLU A O 1
ATOM 1951 N N . ASN A 1 253 ? 30.302 31.927 -1.168 1.00 42.22 253 ASN A N 1
ATOM 1952 C CA . ASN A 1 253 ? 30.861 31.064 -2.196 1.00 42.22 253 ASN A CA 1
ATOM 1953 C C . ASN A 1 253 ? 32.393 31.174 -2.198 1.00 42.22 253 ASN A C 1
ATOM 1955 O O . ASN A 1 253 ? 32.946 32.140 -2.719 1.00 42.22 253 ASN A O 1
ATOM 1959 N N . VAL A 1 254 ? 33.090 30.151 -1.702 1.00 48.88 254 VAL A N 1
ATOM 1960 C CA . VAL A 1 254 ? 34.527 29.978 -1.963 1.00 48.88 254 VAL A CA 1
ATOM 1961 C C . VAL A 1 254 ? 34.699 29.184 -3.259 1.00 48.88 254 VAL A C 1
ATOM 1963 O O . VAL A 1 254 ? 34.683 27.955 -3.278 1.00 48.88 254 VAL A O 1
ATOM 1966 N N . VAL A 1 255 ? 34.876 29.908 -4.364 1.00 45.44 255 VAL A N 1
ATOM 1967 C CA . VAL A 1 255 ? 35.327 29.357 -5.648 1.00 45.44 255 VAL A CA 1
ATOM 1968 C C . VAL A 1 255 ? 36.835 29.110 -5.560 1.00 45.44 255 VAL A C 1
ATOM 1970 O O . VAL A 1 255 ? 37.629 30.040 -5.678 1.00 45.44 255 VAL A O 1
ATOM 1973 N N . LYS A 1 256 ? 37.257 27.853 -5.381 1.00 52.19 256 LYS A N 1
ATOM 1974 C CA . LYS A 1 256 ? 38.644 27.449 -5.662 1.00 52.19 256 LYS A CA 1
ATOM 1975 C C . LYS A 1 256 ? 38.759 27.057 -7.134 1.00 52.19 256 LYS A C 1
ATOM 1977 O O . LYS A 1 256 ? 38.343 25.976 -7.539 1.00 52.19 256 LYS A O 1
ATOM 1982 N N . LYS A 1 257 ? 39.325 27.971 -7.926 1.00 49.75 257 LYS A N 1
ATOM 1983 C CA . LYS A 1 257 ? 39.892 27.704 -9.254 1.00 49.75 257 LYS A CA 1
ATOM 1984 C C . LYS A 1 257 ? 41.035 26.698 -9.089 1.00 49.75 257 LYS A C 1
ATOM 1986 O O . LYS A 1 257 ? 41.956 26.955 -8.319 1.00 49.75 257 LYS A O 1
ATOM 1991 N N . GLN A 1 258 ? 40.977 25.584 -9.807 1.00 54.00 258 GLN A N 1
ATOM 1992 C CA . GLN A 1 258 ? 42.085 24.642 -9.934 1.00 54.00 258 GLN A CA 1
ATOM 1993 C C . GLN A 1 258 ? 42.491 24.632 -11.411 1.00 54.00 258 GLN A C 1
ATOM 1995 O O . GLN A 1 258 ? 41.671 24.331 -12.278 1.00 54.00 258 GLN A O 1
ATOM 2000 N N . GLU A 1 259 ? 43.714 25.078 -11.692 1.00 61.03 259 GLU A N 1
ATOM 2001 C CA . GLU A 1 259 ? 44.312 25.075 -13.029 1.00 61.03 259 GLU A CA 1
ATOM 2002 C C . GLU A 1 259 ? 44.748 23.652 -13.419 1.00 61.03 259 GLU A C 1
ATOM 2004 O O . GLU A 1 259 ? 45.152 22.879 -12.545 1.00 61.03 259 GLU A O 1
ATOM 2009 N N . PRO A 1 260 ? 44.686 23.277 -14.709 1.00 61.81 260 PRO A N 1
ATOM 2010 C CA . PRO A 1 260 ? 45.199 21.996 -15.166 1.00 61.81 260 PRO A CA 1
ATOM 2011 C C . PRO A 1 260 ? 46.726 22.031 -15.311 1.00 61.81 260 PRO A C 1
ATOM 2013 O O . PRO A 1 260 ? 47.282 22.859 -16.032 1.00 61.81 260 PRO A O 1
ATOM 2016 N N . ILE A 1 261 ? 47.391 21.077 -14.659 1.00 60.81 261 ILE A N 1
ATOM 2017 C CA . ILE A 1 261 ? 48.783 20.718 -14.934 1.00 60.81 261 ILE A CA 1
ATOM 2018 C C . ILE A 1 261 ? 48.795 19.964 -16.266 1.00 60.81 261 ILE A C 1
ATOM 2020 O O . ILE A 1 261 ? 48.191 18.899 -16.390 1.00 60.81 261 ILE A O 1
ATOM 2024 N N . ILE A 1 262 ? 49.458 20.548 -17.260 1.00 53.88 262 ILE A N 1
ATOM 2025 C CA . ILE A 1 262 ? 49.805 19.895 -18.522 1.00 53.88 262 ILE A CA 1
ATOM 2026 C C . ILE A 1 262 ? 51.057 19.051 -18.263 1.00 53.88 262 ILE A C 1
ATOM 2028 O O . ILE A 1 262 ? 52.054 19.576 -17.764 1.00 53.88 262 ILE A O 1
ATOM 2032 N N . ALA A 1 263 ? 50.992 17.768 -18.612 1.00 58.03 263 ALA A N 1
ATOM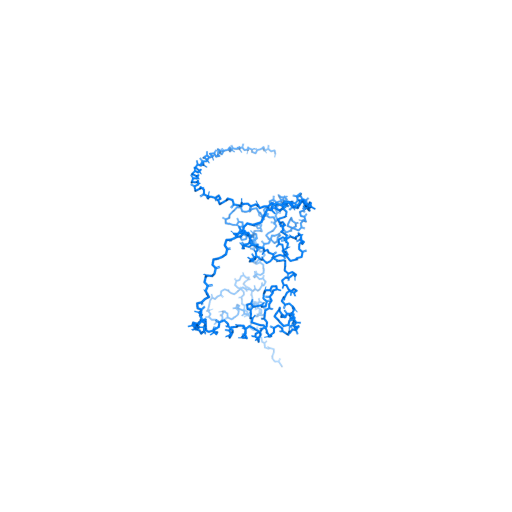 2033 C CA . ALA A 1 263 ? 52.136 16.892 -18.840 1.00 58.03 263 ALA A CA 1
ATOM 2034 C C . ALA A 1 263 ? 51.897 16.133 -20.147 1.00 58.03 263 ALA A C 1
ATOM 2036 O O . ALA A 1 263 ? 50.733 15.718 -20.364 1.00 58.03 263 ALA A O 1
#

Secondary structure (DSSP, 8-state):
-----PPEEE-TTT--EEEGGGS-HHHHHHTTT-TT--PPPHHHHHHHHHHT-----EEE-TTT--EEEGGGS-HHHHHHHHHH------HHHHHS-----------EEE-TTT--EEEGGGS-HHHHHHHHHH------HHHHHHHHT--EEE-TTT--EEEGGGS-TTGGG-SS---HHHHHHHHHHHTS-GGG--S-----------------------------------------------------------PPPP-

Sequence (263 aa):
MSKAQSKKITCSLCQTDKPKSDFSKAQLSKSRSQNNHEIKCMACISNMAETNAPIQTLIKCTECNMDKKKSDYSKSQLGKSKKEGHQIKCSLCLSKPEEVVEVAPTTTFQCSECLEVKSKKEYSRSQLSKSKKENHAIKCMSCVSDLMARTEMECQVCNETKDIEAFHDTQRTLKQATCSTCHEKNKAIDNVDIEKIGLELEEVPTASMSDSIQEDSNHGVENLNLSQNEMKEDKPCFGIAVFQHLFSGCIENVVKKQEPIIA

pLDDT: mean 77.41, std 20.11, range [38.25, 97.81]

Organism: NCBI:txid426638

Radius of gyration: 43.28 Å; chains: 1; bounding box: 101×58×142 Å